Protein AF-A0A4U0W630-F1 (afdb_monomer_lite)

InterPro domains:
  IPR036514 SGNH hydrolase superfamily [G3DSA:3.40.50.1110] (3-94)

Secondary structure (DSSP, 8-state):
-EEE--STTT-SSHHHHH---TT-HHHHTSSSSSSSS--HHHHHHHHHT--EEE---TT-TTTTTSS----TTSSPPP--SSSPPPP---PPP-STT-HHHHHHHHHHHHHHHHHHHHHHHTT-S-EEEE----GGGSHHIIIII-TTSTTHHHHHHHHHHHHHHHHHHHHTSTTGGGEEEE-HHHHHHHHHHTTT-

pLDDT: mean 71.77, std 21.06, range [25.23, 96.69]

Foldseek 3Di:
DAEEEEAQQQDQAAALVVAPQPCRCCNVLVRNGPHVYHHPVVVVCVVVVHDYDYPYHHCPDPCVQQPPPCPSVNADFDDPPPDDTDDHHDRDQHADPPVSLVVCLVCVLVVLLVVQVVVVVVVDQADEDEADALCLPDPCNCPPRPVVSPRSVVSNVSSVVSRVSNVVSLCPDPVVVRYHYDHNRVVVVVCVVVVPD

Organism: NCBI:txid329884

Sequence (197 aa):
MGLTFDDELSDSGNGSYAHGINGDPANIYGFGTWTDGPVAVSYLAEHLGVPLTDYAFGACCGGGSFGATINNTYNAAAQDDGQPAPSSSAPTPVWEGEPKNALFARNIPDRIRYNAEHLIELEAPYVFVANIYSKHKTPVMTTFLCPDGSCVDTWGGIIQSTNYAIKAALKSLRYASKLIYYDVFGFMVGVMEKKNS

Structure (mmCIF, N/CA/C/O backbone):
data_AF-A0A4U0W630-F1
#
_entry.id   AF-A0A4U0W630-F1
#
loop_
_atom_site.group_PDB
_atom_site.id
_atom_site.type_symbol
_atom_site.label_atom_id
_atom_site.label_alt_id
_atom_site.label_comp_id
_atom_site.label_asym_id
_atom_site.label_entity_id
_atom_site.label_seq_id
_atom_site.pdbx_PDB_ins_code
_atom_site.Cartn_x
_atom_site.Cartn_y
_atom_site.Cartn_z
_atom_site.occupancy
_atom_site.B_iso_or_equiv
_atom_site.auth_seq_id
_atom_site.auth_comp_id
_atom_site.auth_asym_id
_atom_site.auth_atom_id
_atom_site.pdbx_PDB_model_num
ATOM 1 N N . MET A 1 1 ? -10.739 -9.475 15.116 1.00 77.19 1 MET A N 1
ATOM 2 C CA . MET A 1 1 ? -10.947 -9.794 13.689 1.00 77.19 1 MET A CA 1
ATOM 3 C C . MET A 1 1 ? -10.271 -8.704 12.884 1.00 77.19 1 MET A C 1
ATOM 5 O O . MET A 1 1 ? -10.508 -7.542 13.189 1.00 77.19 1 MET A O 1
ATOM 9 N N . GLY A 1 2 ? -9.386 -9.072 11.962 1.00 75.31 2 GLY A N 1
ATOM 10 C CA . GLY A 1 2 ? -8.755 -8.154 11.016 1.00 75.31 2 GLY A CA 1
ATOM 11 C C . GLY A 1 2 ? -9.526 -8.134 9.700 1.00 75.31 2 GLY A C 1
ATOM 12 O O . GLY A 1 2 ? -10.003 -9.180 9.263 1.00 75.31 2 GLY A O 1
ATOM 13 N N . LEU A 1 3 ? -9.657 -6.950 9.102 1.00 76.31 3 LEU A N 1
ATOM 14 C CA . LEU A 1 3 ? -10.228 -6.752 7.771 1.00 76.31 3 LEU A CA 1
ATOM 15 C C . LEU A 1 3 ? -9.138 -6.189 6.860 1.00 76.31 3 LEU A C 1
ATOM 17 O O . LEU A 1 3 ? -8.386 -5.311 7.295 1.00 76.31 3 LEU A O 1
ATOM 21 N N . THR A 1 4 ? -9.073 -6.648 5.615 1.00 77.44 4 THR A N 1
ATOM 22 C CA . THR A 1 4 ? -8.080 -6.166 4.644 1.00 77.44 4 THR A CA 1
ATOM 23 C C . THR A 1 4 ? -8.744 -5.716 3.360 1.00 77.44 4 THR A C 1
ATOM 25 O O . THR A 1 4 ? -9.663 -6.367 2.884 1.00 77.44 4 THR A O 1
ATOM 28 N N . PHE A 1 5 ? -8.288 -4.585 2.825 1.00 77.62 5 PHE A N 1
ATOM 29 C CA . PHE A 1 5 ? -8.775 -3.978 1.590 1.00 77.62 5 PHE A CA 1
ATOM 30 C C . PHE A 1 5 ? -7.555 -3.521 0.806 1.00 77.62 5 PHE A C 1
ATOM 32 O O . PHE A 1 5 ? -6.803 -2.688 1.312 1.00 77.62 5 PHE A O 1
ATOM 39 N N . ASP A 1 6 ? -7.339 -4.078 -0.380 1.00 70.50 6 ASP A N 1
ATOM 40 C CA . ASP A 1 6 ? -6.152 -3.776 -1.175 1.00 70.50 6 ASP A CA 1
ATOM 41 C C . ASP A 1 6 ? -6.232 -4.352 -2.600 1.00 70.50 6 ASP A C 1
ATOM 43 O O . ASP A 1 6 ? -7.286 -4.819 -3.046 1.00 70.50 6 ASP A O 1
ATOM 47 N N . ASP A 1 7 ? -5.096 -4.311 -3.289 1.00 69.69 7 ASP A N 1
ATOM 48 C CA . ASP A 1 7 ? -4.817 -4.957 -4.564 1.00 69.69 7 ASP A CA 1
ATOM 49 C C . ASP A 1 7 ? -4.210 -6.377 -4.423 1.00 69.69 7 ASP A C 1
ATOM 51 O O . ASP A 1 7 ? -4.389 -7.069 -3.416 1.00 69.69 7 ASP A O 1
ATOM 55 N N . GLU A 1 8 ? -3.507 -6.836 -5.463 1.00 70.62 8 GLU A N 1
ATOM 56 C CA . GLU A 1 8 ? -2.866 -8.152 -5.540 1.00 70.62 8 GLU A CA 1
ATOM 57 C C . GLU A 1 8 ? -1.849 -8.459 -4.428 1.00 70.62 8 GLU A C 1
ATOM 59 O O . GLU A 1 8 ? -1.564 -9.633 -4.187 1.00 70.62 8 GLU A O 1
ATOM 64 N N . LEU A 1 9 ? -1.294 -7.452 -3.743 1.00 79.69 9 LEU A N 1
ATOM 65 C CA . LEU A 1 9 ? -0.282 -7.669 -2.701 1.00 79.69 9 LEU A CA 1
ATOM 66 C C . LEU A 1 9 ? -0.851 -8.179 -1.376 1.00 79.69 9 LEU A C 1
ATOM 68 O O . LEU A 1 9 ? -0.103 -8.740 -0.567 1.00 79.69 9 LEU A O 1
ATOM 72 N N . SER A 1 10 ? -2.152 -7.996 -1.161 1.00 79.19 10 SER A N 1
ATOM 73 C CA . SER A 1 10 ? -2.850 -8.498 0.024 1.00 79.19 10 SER A CA 1
ATOM 74 C C . SER A 1 10 ? -3.940 -9.520 -0.309 1.00 79.19 10 SER A C 1
ATOM 76 O O . SER A 1 10 ? -4.499 -10.098 0.616 1.00 79.19 10 SER A O 1
ATOM 78 N N . ASP A 1 11 ? -4.214 -9.760 -1.596 1.00 71.38 11 ASP A N 1
ATOM 79 C CA . ASP A 1 11 ? -5.212 -10.719 -2.079 1.00 71.38 11 ASP A CA 1
ATOM 80 C C . ASP A 1 11 ? -4.824 -12.171 -1.745 1.00 71.38 11 ASP A C 1
ATOM 82 O O . ASP A 1 11 ? -3.858 -12.726 -2.277 1.00 71.38 11 ASP A O 1
ATOM 86 N N . SER A 1 12 ? -5.617 -12.787 -0.868 1.00 76.38 12 SER A N 1
ATOM 87 C CA . SER A 1 12 ? -5.499 -14.175 -0.412 1.00 76.38 12 SER A CA 1
ATOM 88 C C . SER A 1 12 ? -6.436 -15.158 -1.128 1.00 76.38 12 SER A C 1
ATOM 90 O O . SER A 1 12 ? -6.577 -16.305 -0.694 1.00 76.38 12 SER A O 1
ATOM 92 N N . GLY A 1 13 ? -7.089 -14.733 -2.215 1.00 71.81 13 GLY A N 1
ATOM 93 C CA . GLY A 1 13 ? -7.963 -15.605 -3.000 1.00 71.81 13 GLY A CA 1
ATOM 94 C C . GLY A 1 13 ? -9.043 -14.897 -3.818 1.00 71.81 13 GLY A C 1
ATOM 95 O O . GLY A 1 13 ? -9.557 -15.454 -4.783 1.00 71.81 13 GLY A O 1
ATOM 96 N N . ASN A 1 14 ? -9.444 -13.686 -3.451 1.00 70.38 14 ASN A N 1
ATOM 97 C CA . ASN A 1 14 ? -10.626 -13.058 -4.032 1.00 70.38 14 ASN A CA 1
ATOM 98 C C . ASN A 1 14 ? -10.453 -12.736 -5.520 1.00 70.38 14 ASN A C 1
ATOM 100 O O . ASN A 1 14 ? -11.324 -13.073 -6.320 1.00 70.38 14 ASN A O 1
ATOM 104 N N . GLY A 1 15 ? -9.351 -12.085 -5.901 1.00 62.25 15 GLY A N 1
ATOM 105 C CA . GLY A 1 15 ? -9.079 -11.733 -7.297 1.00 62.25 15 GLY A CA 1
ATOM 106 C C . GLY A 1 15 ? -8.450 -12.888 -8.070 1.00 62.25 15 GLY A C 1
ATOM 107 O O . GLY A 1 15 ? -8.810 -13.135 -9.220 1.00 62.25 15 GLY A O 1
ATOM 108 N N . SER A 1 16 ? -7.561 -13.646 -7.431 1.00 62.75 16 SER A N 1
ATOM 109 C CA . SER A 1 16 ? -6.912 -14.820 -8.029 1.00 62.75 16 SER A CA 1
ATOM 110 C C . SER A 1 16 ? -7.909 -15.918 -8.433 1.00 62.75 16 SER A C 1
ATOM 112 O O . SER A 1 16 ? -7.800 -16.422 -9.546 1.00 62.75 16 SER A O 1
ATOM 114 N N . TYR A 1 17 ? -8.922 -16.241 -7.612 1.00 60.09 17 TYR A N 1
ATOM 115 C CA . TYR A 1 17 ? -9.947 -17.242 -7.963 1.00 60.09 17 TYR A CA 1
ATOM 116 C C . TYR A 1 17 ? -11.046 -16.701 -8.890 1.00 60.09 17 TYR A C 1
ATOM 118 O O . TYR A 1 17 ? -11.668 -17.472 -9.623 1.00 60.09 17 TYR A O 1
ATOM 126 N N . ALA A 1 18 ? -11.314 -15.391 -8.875 1.00 61.41 18 ALA A N 1
ATOM 127 C CA . ALA A 1 18 ? -12.324 -14.780 -9.744 1.00 61.41 18 ALA A CA 1
ATOM 128 C C . ALA A 1 18 ? -11.880 -14.698 -11.214 1.00 61.41 18 ALA A C 1
ATOM 130 O O . ALA A 1 18 ? -12.712 -14.553 -12.116 1.00 61.41 18 ALA A O 1
ATOM 131 N N . HIS A 1 19 ? -10.577 -14.793 -11.474 1.00 54.75 19 HIS A N 1
ATOM 132 C CA . HIS A 1 19 ? -10.016 -14.692 -12.808 1.00 54.75 19 HIS A CA 1
ATOM 133 C C . HIS A 1 19 ? -9.467 -16.050 -13.252 1.00 54.75 19 HIS A C 1
ATOM 135 O O . HIS A 1 19 ? -8.430 -16.502 -12.783 1.00 54.75 19 HIS A O 1
ATOM 141 N N . GLY A 1 20 ? -10.142 -16.689 -14.216 1.00 48.50 20 GLY A N 1
ATOM 142 C CA . GLY A 1 20 ? -9.648 -17.873 -14.933 1.00 48.50 20 GLY A CA 1
ATOM 143 C C . GLY A 1 20 ? -8.479 -17.529 -15.859 1.00 48.50 20 GLY A C 1
ATOM 144 O O . GLY A 1 20 ? -8.572 -17.696 -17.074 1.00 48.50 20 GLY A O 1
ATOM 145 N N . ILE A 1 21 ? -7.413 -16.962 -15.293 1.00 49.38 21 ILE A N 1
ATOM 146 C CA . ILE A 1 21 ? -6.204 -16.554 -16.002 1.00 49.38 21 ILE A CA 1
ATOM 147 C C . ILE A 1 21 ? -5.614 -17.819 -16.642 1.00 49.38 21 ILE A C 1
ATOM 149 O O . ILE A 1 21 ? -5.578 -18.886 -16.028 1.00 49.38 21 ILE A O 1
ATOM 153 N N . ASN A 1 22 ? -5.169 -17.743 -17.899 1.00 38.66 22 ASN A N 1
ATOM 154 C CA . ASN A 1 22 ? -4.364 -18.819 -18.479 1.00 38.66 22 ASN A CA 1
ATOM 155 C C . ASN A 1 22 ? -3.056 -18.886 -17.684 1.00 38.66 22 ASN A C 1
ATOM 157 O O . ASN A 1 22 ? -2.206 -18.010 -17.825 1.00 38.66 22 ASN A O 1
ATOM 161 N N . GLY A 1 23 ? -2.935 -19.893 -16.819 1.00 48.84 23 GLY A N 1
ATOM 162 C CA . GLY A 1 23 ? -1.956 -19.872 -15.736 1.00 48.84 23 GLY A CA 1
ATOM 163 C C . GLY A 1 23 ? -2.463 -19.135 -14.490 1.00 48.84 23 GLY A C 1
ATOM 164 O O . GLY A 1 23 ? -1.750 -18.318 -13.929 1.00 48.84 23 GLY A O 1
ATOM 165 N N . ASP A 1 24 ? -3.708 -19.389 -14.086 1.00 52.22 24 ASP A N 1
ATOM 166 C CA . ASP A 1 24 ? -4.292 -19.075 -12.774 1.00 52.22 24 ASP A CA 1
ATOM 167 C C . ASP A 1 24 ? -3.201 -19.029 -11.684 1.00 52.22 24 ASP A C 1
ATOM 169 O O . ASP A 1 24 ? -2.424 -19.982 -11.597 1.00 52.22 24 ASP A O 1
ATOM 173 N N . PRO A 1 25 ? -3.084 -17.961 -10.875 1.00 53.78 25 PRO A N 1
ATOM 174 C CA . PRO A 1 25 ? -2.118 -17.899 -9.783 1.00 53.78 25 PRO A CA 1
ATOM 175 C C . PRO A 1 25 ? -2.195 -19.123 -8.855 1.00 53.78 25 PRO A C 1
ATOM 177 O O . PRO A 1 25 ? -1.165 -19.594 -8.380 1.00 53.78 25 PRO A O 1
ATOM 180 N N . ALA A 1 26 ? -3.375 -19.724 -8.667 1.00 53.88 26 ALA A N 1
ATOM 181 C CA . ALA A 1 26 ? -3.517 -21.003 -7.975 1.00 53.88 26 ALA A CA 1
ATOM 182 C C . ALA A 1 26 ? -2.807 -22.163 -8.698 1.00 53.88 26 ALA A C 1
ATOM 184 O O . ALA A 1 26 ? -2.277 -23.052 -8.043 1.00 53.88 26 ALA A O 1
ATOM 185 N N . ASN A 1 27 ? -2.726 -22.138 -10.027 1.00 58.78 27 ASN A N 1
ATOM 186 C CA . ASN A 1 27 ? -2.030 -23.131 -10.849 1.00 58.78 27 ASN A CA 1
ATOM 187 C C . ASN A 1 27 ? -0.544 -22.802 -11.102 1.00 58.78 27 ASN A C 1
ATOM 189 O O . ASN A 1 27 ? 0.248 -23.726 -11.274 1.00 58.78 27 ASN A O 1
ATOM 193 N N . ILE A 1 28 ? -0.146 -21.523 -11.136 1.00 64.00 28 ILE A N 1
ATOM 194 C CA . ILE A 1 28 ? 1.262 -21.106 -11.294 1.00 64.00 28 ILE A CA 1
ATOM 195 C C . ILE A 1 28 ? 1.999 -21.144 -9.956 1.00 64.00 28 ILE A C 1
ATOM 197 O O . ILE A 1 28 ? 3.113 -21.660 -9.887 1.00 64.00 28 ILE A O 1
ATOM 201 N N . TYR A 1 29 ? 1.395 -20.590 -8.907 1.00 62.84 29 TYR A N 1
ATOM 202 C CA . TYR A 1 29 ? 2.016 -20.453 -7.594 1.00 62.84 29 TYR A CA 1
ATOM 203 C C . TYR A 1 29 ? 1.544 -21.505 -6.589 1.00 62.84 29 TYR A C 1
ATOM 205 O O . TYR A 1 29 ? 2.241 -21.746 -5.612 1.00 62.84 29 TYR A O 1
ATOM 213 N N . GLY A 1 30 ? 0.399 -22.160 -6.813 1.00 61.31 30 GLY A N 1
ATOM 214 C CA . GLY A 1 30 ? -0.079 -23.258 -5.960 1.00 61.31 30 GLY A CA 1
ATOM 215 C C . GLY A 1 30 ? -0.886 -22.835 -4.727 1.00 61.31 30 GLY A C 1
ATOM 216 O O . GLY A 1 30 ? -1.393 -23.706 -4.025 1.00 61.31 30 GLY A O 1
ATOM 217 N N . PHE A 1 31 ? -1.009 -21.530 -4.450 1.00 65.62 31 PHE A N 1
ATOM 218 C CA . PHE A 1 31 ? -1.542 -21.011 -3.176 1.00 65.62 31 PHE A CA 1
ATOM 219 C C . PHE A 1 31 ? -2.797 -20.135 -3.300 1.00 65.62 31 PHE A C 1
ATOM 221 O O . PHE A 1 31 ? -3.330 -19.691 -2.286 1.00 65.62 31 PHE A O 1
ATOM 228 N N . GLY A 1 32 ? -3.301 -19.902 -4.518 1.00 70.75 32 GLY A N 1
ATOM 229 C CA . GLY A 1 32 ? -4.442 -19.002 -4.732 1.00 70.75 32 GLY A CA 1
ATOM 230 C C . GLY A 1 32 ? -4.101 -17.541 -4.434 1.00 70.75 32 GLY A C 1
ATOM 231 O O . GLY A 1 32 ? -4.969 -16.751 -4.093 1.00 70.75 32 GLY A O 1
ATOM 232 N N . THR A 1 33 ? -2.830 -17.183 -4.563 1.00 75.25 33 THR A N 1
ATOM 233 C CA . THR A 1 33 ? -2.250 -15.868 -4.279 1.00 75.25 33 THR A CA 1
ATOM 234 C C . THR A 1 33 ? -1.358 -15.452 -5.442 1.00 75.25 33 THR A C 1
ATOM 236 O O . THR A 1 33 ? -0.900 -16.292 -6.216 1.00 75.25 33 THR A O 1
ATOM 239 N N . T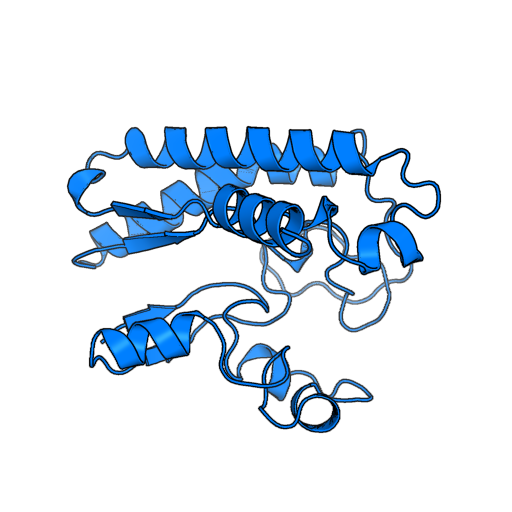RP A 1 34 ? -1.030 -14.164 -5.540 1.00 76.38 34 TRP A N 1
ATOM 240 C CA . TRP A 1 34 ? -0.093 -13.630 -6.544 1.00 76.38 34 TRP A CA 1
ATOM 241 C C . TRP A 1 34 ? 1.389 -13.832 -6.169 1.00 76.38 34 TRP A C 1
ATOM 243 O O . TRP A 1 34 ? 2.274 -13.116 -6.632 1.00 76.38 34 TRP A O 1
ATOM 253 N N . THR A 1 35 ? 1.655 -14.808 -5.303 1.00 77.44 35 THR A N 1
ATOM 254 C CA . THR A 1 35 ? 2.975 -15.210 -4.805 1.00 77.44 35 THR A CA 1
ATOM 255 C C . THR A 1 35 ? 2.956 -16.704 -4.481 1.00 77.44 35 THR A C 1
ATOM 257 O O . THR A 1 35 ? 1.886 -17.294 -4.353 1.00 77.44 35 THR A O 1
ATOM 260 N N . ASP A 1 36 ? 4.128 -17.310 -4.305 1.00 80.25 36 ASP A N 1
ATOM 261 C CA . ASP A 1 36 ? 4.374 -18.730 -3.997 1.00 80.25 36 ASP A CA 1
ATOM 262 C C . ASP A 1 36 ? 4.045 -19.168 -2.552 1.00 80.25 36 ASP A C 1
ATOM 264 O O . ASP A 1 36 ? 4.553 -20.182 -2.072 1.00 80.25 36 ASP A O 1
ATOM 268 N N . GLY A 1 37 ? 3.190 -18.424 -1.850 1.00 84.38 37 GLY A N 1
ATOM 269 C CA . GLY A 1 37 ? 2.830 -18.679 -0.457 1.00 84.38 37 GLY A CA 1
ATOM 270 C C . GLY A 1 37 ? 1.817 -17.669 0.098 1.00 84.38 37 GLY A C 1
ATOM 271 O O . GLY A 1 37 ? 1.213 -16.916 -0.665 1.00 84.38 37 GLY A O 1
ATOM 272 N N . PRO A 1 38 ? 1.620 -17.626 1.429 1.00 87.31 38 PRO A N 1
ATOM 273 C CA . PRO A 1 38 ? 0.760 -16.634 2.071 1.00 87.31 38 PRO A CA 1
ATOM 274 C C . PRO A 1 38 ? 1.225 -15.191 1.822 1.00 87.31 38 PRO A C 1
ATOM 276 O O . PRO A 1 38 ? 2.421 -14.906 1.746 1.00 87.31 38 PRO A O 1
ATOM 279 N N . VAL A 1 39 ? 0.274 -14.260 1.766 1.00 87.81 39 VAL A N 1
ATOM 280 C CA . VAL A 1 39 ? 0.542 -12.818 1.648 1.00 87.81 39 VAL A CA 1
ATOM 281 C C . VAL A 1 39 ? 0.895 -12.194 3.005 1.00 87.81 39 VAL A C 1
ATOM 283 O O . VAL A 1 39 ? 0.599 -12.745 4.068 1.00 87.81 39 VAL A O 1
ATOM 286 N N . ALA A 1 40 ? 1.519 -11.010 2.994 1.00 90.12 40 ALA A N 1
ATOM 287 C CA . ALA A 1 40 ? 2.033 -10.354 4.204 1.00 90.12 40 ALA A CA 1
ATOM 288 C C . ALA A 1 40 ? 0.966 -10.167 5.300 1.00 90.12 40 ALA A C 1
ATOM 290 O O . ALA A 1 40 ? 1.252 -10.327 6.490 1.00 90.12 40 ALA A O 1
ATOM 291 N N . VAL A 1 41 ? -0.276 -9.868 4.909 1.00 87.94 41 VAL A N 1
ATOM 292 C CA . VAL A 1 41 ? -1.376 -9.668 5.858 1.00 87.94 41 VAL A CA 1
ATOM 293 C C . VAL A 1 41 ? -1.810 -10.960 6.558 1.00 87.94 41 VAL A C 1
ATOM 295 O O . VAL A 1 41 ? -2.241 -10.911 7.711 1.00 87.94 41 VAL A O 1
ATOM 298 N N . SER A 1 42 ? -1.620 -12.121 5.923 1.00 89.81 42 SER A N 1
ATOM 299 C CA . SER A 1 42 ? -1.871 -13.425 6.540 1.00 89.81 42 SER A CA 1
ATOM 300 C C . SER A 1 42 ? -0.906 -13.668 7.700 1.00 89.81 42 SER A C 1
ATOM 302 O O . SER A 1 42 ? -1.344 -14.017 8.795 1.00 89.81 42 SER A O 1
ATOM 304 N N . TYR A 1 43 ? 0.387 -13.382 7.504 1.00 92.88 43 TYR A N 1
ATOM 305 C CA . TYR A 1 43 ? 1.389 -13.470 8.571 1.00 92.88 43 TYR A CA 1
ATOM 306 C C . TYR A 1 43 ? 1.122 -12.479 9.706 1.00 92.88 43 TYR A C 1
ATOM 308 O O . TYR A 1 43 ? 1.298 -12.815 10.876 1.00 92.88 43 TYR A O 1
ATOM 316 N N . LEU A 1 44 ? 0.672 -11.261 9.385 1.00 91.81 44 LEU A N 1
ATOM 317 C CA . LEU A 1 44 ? 0.305 -10.278 10.405 1.00 91.81 44 LEU A CA 1
ATOM 318 C C . LEU A 1 44 ? -0.882 -10.765 11.250 1.00 91.81 44 LEU A C 1
ATOM 320 O O . LEU A 1 44 ? -0.839 -10.664 12.475 1.00 91.81 44 LEU A O 1
ATOM 324 N N . ALA A 1 45 ? -1.926 -11.303 10.616 1.00 92.31 45 ALA A N 1
ATOM 325 C CA . ALA A 1 45 ? -3.094 -11.830 11.316 1.00 92.31 45 ALA A CA 1
ATOM 326 C C . ALA A 1 45 ? -2.736 -13.025 12.215 1.00 92.31 45 ALA A C 1
ATOM 328 O O . ALA A 1 45 ? -3.158 -13.062 13.373 1.00 92.31 45 ALA A O 1
ATOM 329 N N . GLU A 1 46 ? -1.904 -13.945 11.715 1.00 94.44 46 GLU A N 1
ATOM 330 C CA . GLU A 1 46 ? -1.361 -15.066 12.489 1.00 94.44 46 GLU A CA 1
ATOM 331 C C . GLU A 1 46 ? -0.564 -14.569 13.701 1.00 94.44 46 GLU A C 1
ATOM 333 O O . GLU A 1 46 ? -0.831 -14.985 14.828 1.00 94.44 46 GLU A O 1
ATOM 338 N N . HIS A 1 47 ? 0.359 -13.624 13.496 1.00 94.44 47 HIS A N 1
ATOM 339 C CA . HIS A 1 47 ? 1.194 -13.075 14.564 1.00 94.44 47 HIS A CA 1
ATOM 340 C C . HIS A 1 47 ? 0.377 -12.374 15.657 1.00 94.44 47 HIS A C 1
ATOM 342 O O . HIS A 1 47 ? 0.703 -12.461 16.840 1.00 94.44 47 HIS A O 1
ATOM 348 N N . LEU A 1 48 ? -0.702 -11.689 15.270 1.00 92.44 48 LEU A N 1
ATOM 349 C CA . LEU A 1 48 ? -1.623 -11.035 16.199 1.00 92.44 48 LEU A CA 1
ATOM 350 C C . LEU A 1 48 ? -2.637 -12.004 16.829 1.00 92.44 48 LEU A C 1
ATOM 352 O O . LEU A 1 48 ? -3.378 -11.600 17.726 1.00 92.44 48 LEU A O 1
ATOM 356 N N . GLY A 1 49 ? -2.701 -13.258 16.370 1.00 95.12 49 GLY A N 1
ATOM 357 C CA . GLY A 1 49 ? -3.666 -14.249 16.841 1.00 95.12 49 GLY A CA 1
ATOM 358 C C . GLY A 1 49 ? -5.118 -13.870 16.539 1.00 95.12 49 GLY A C 1
ATOM 359 O O . GLY A 1 49 ? -6.008 -14.158 17.341 1.00 95.12 49 GLY A O 1
ATOM 360 N N . VAL A 1 50 ? -5.376 -13.191 15.414 1.00 91.31 50 VAL A N 1
ATOM 361 C CA . VAL A 1 50 ? -6.723 -12.742 15.022 1.00 91.31 50 VAL A CA 1
ATOM 362 C C . VAL A 1 50 ? -7.188 -13.421 13.734 1.00 91.31 50 VAL A C 1
ATOM 364 O O . VAL A 1 50 ? -6.386 -13.628 12.828 1.00 91.31 50 VAL A O 1
ATOM 367 N N . PRO A 1 51 ? -8.493 -13.723 13.591 1.00 92.38 51 PRO A N 1
ATOM 368 C CA . PRO A 1 51 ? -9.024 -14.169 12.310 1.00 92.38 51 PRO A CA 1
ATOM 369 C C . PRO A 1 51 ? -8.940 -13.033 11.288 1.00 92.38 51 PRO A C 1
ATOM 371 O O . PRO A 1 51 ? -9.174 -11.869 11.639 1.00 92.38 51 PRO A O 1
ATOM 374 N N . LEU A 1 52 ? -8.650 -13.395 10.040 1.00 86.88 52 LEU A N 1
ATOM 375 C CA . LEU A 1 52 ? -8.577 -12.494 8.896 1.00 86.88 52 LEU A CA 1
ATOM 376 C C . LEU A 1 52 ? -9.821 -12.657 8.019 1.00 86.88 52 LEU A C 1
ATOM 378 O O . LEU A 1 52 ? -10.197 -13.773 7.667 1.00 86.88 52 LEU A O 1
ATOM 382 N N . THR A 1 53 ? -10.452 -11.544 7.662 1.00 85.94 53 THR A N 1
ATOM 383 C CA . THR A 1 53 ? -11.413 -11.472 6.560 1.00 85.94 53 THR A CA 1
ATOM 384 C C . THR A 1 53 ? -10.820 -10.578 5.488 1.00 85.94 53 THR A C 1
ATOM 386 O O . THR A 1 53 ? -10.596 -9.389 5.716 1.00 85.94 53 THR A O 1
ATOM 389 N N . ASP A 1 54 ? -10.540 -11.168 4.337 1.00 80.12 54 ASP A N 1
ATOM 390 C CA . ASP A 1 54 ? -9.874 -10.486 3.244 1.00 80.12 54 ASP A CA 1
ATOM 391 C C . ASP A 1 54 ? -10.891 -10.003 2.203 1.00 80.12 54 ASP A C 1
ATOM 393 O O . ASP A 1 54 ? -11.682 -10.793 1.692 1.00 80.12 54 ASP A O 1
ATOM 397 N N . TYR A 1 55 ? -10.865 -8.705 1.906 1.00 79.81 55 TYR A N 1
ATOM 398 C CA . TYR A 1 55 ? -11.604 -8.050 0.825 1.00 79.81 55 TYR A CA 1
ATOM 399 C C . TYR A 1 55 ? -10.658 -7.434 -0.220 1.00 79.81 55 TYR A C 1
ATOM 401 O O . TYR A 1 55 ? -11.123 -6.718 -1.109 1.00 79.81 55 TYR A O 1
ATOM 409 N N . ALA A 1 56 ? -9.343 -7.662 -0.116 1.00 75.69 56 ALA A N 1
ATOM 410 C CA . ALA A 1 56 ? -8.406 -7.304 -1.169 1.00 75.69 56 ALA A CA 1
ATOM 411 C C . ALA A 1 56 ? -8.725 -8.097 -2.432 1.00 75.69 56 ALA A C 1
ATOM 413 O O . ALA A 1 56 ? -9.198 -9.229 -2.358 1.00 75.69 56 ALA A O 1
ATOM 414 N N . PHE A 1 57 ? -8.515 -7.483 -3.590 1.00 70.75 57 PHE A N 1
ATOM 415 C CA . PHE A 1 57 ? -8.857 -8.077 -4.874 1.00 70.75 57 PHE A CA 1
ATOM 416 C C . PHE A 1 57 ? -7.754 -7.737 -5.875 1.00 70.75 57 PHE A C 1
ATOM 418 O O . PHE A 1 57 ? -7.466 -6.565 -6.110 1.00 70.75 57 PHE A O 1
ATOM 425 N N . GLY A 1 58 ? -7.113 -8.747 -6.465 1.00 65.38 58 GLY A N 1
ATOM 426 C CA . GLY A 1 58 ? -6.053 -8.544 -7.451 1.00 65.38 58 GLY A CA 1
ATOM 427 C C . GLY A 1 58 ? -6.475 -7.603 -8.580 1.00 65.38 58 GLY A C 1
ATOM 428 O O . GLY A 1 58 ? -7.569 -7.735 -9.124 1.00 65.38 58 GLY A O 1
ATOM 429 N N . ALA A 1 59 ? -5.615 -6.639 -8.924 1.00 60.28 59 ALA A N 1
ATOM 430 C CA . ALA A 1 59 ? -5.908 -5.563 -9.875 1.00 60.28 59 ALA A CA 1
ATOM 431 C C . ALA A 1 59 ? -7.023 -4.572 -9.458 1.00 60.28 59 ALA A C 1
ATOM 433 O O . ALA A 1 59 ? -7.465 -3.768 -10.285 1.00 60.28 59 ALA A O 1
ATOM 434 N N . CYS A 1 60 ? -7.453 -4.565 -8.189 1.00 54.69 60 CYS A N 1
ATOM 435 C CA . CYS A 1 60 ? -8.371 -3.555 -7.652 1.00 54.69 60 CYS A CA 1
ATOM 436 C C . CYS A 1 60 ? -7.805 -2.129 -7.790 1.00 54.69 60 CYS A C 1
ATOM 438 O O . CYS A 1 60 ? -6.593 -1.910 -7.891 1.00 54.69 60 CYS A O 1
ATOM 440 N N . CYS A 1 61 ? -8.717 -1.151 -7.839 1.00 52.38 61 CYS A N 1
ATOM 441 C CA . CYS A 1 61 ? -8.500 0.257 -8.171 1.00 52.38 61 CYS A CA 1
ATOM 442 C C . CYS A 1 61 ? -7.402 0.914 -7.306 1.00 52.38 61 CYS A C 1
ATOM 444 O O . CYS A 1 61 ? -7.678 1.514 -6.267 1.00 52.38 61 CYS A O 1
ATOM 446 N N . GLY A 1 62 ? -6.158 0.829 -7.774 1.00 42.78 62 GLY A N 1
ATOM 447 C CA . GLY A 1 62 ? -4.945 1.279 -7.089 1.00 42.78 62 GLY A CA 1
ATOM 448 C C . GLY A 1 62 ? -3.717 0.621 -7.711 1.00 42.78 62 GLY A C 1
ATOM 449 O O . GLY A 1 62 ? -2.893 1.311 -8.311 1.00 42.78 62 GLY A O 1
ATOM 450 N N . GLY A 1 63 ? -3.686 -0.715 -7.699 1.00 38.75 63 GLY A N 1
ATOM 451 C CA . GLY A 1 63 ? -2.721 -1.520 -8.451 1.00 38.75 63 GLY A CA 1
ATOM 452 C C . GLY A 1 63 ? -2.940 -1.381 -9.959 1.00 38.75 63 GLY A C 1
ATOM 453 O O . GLY A 1 63 ? -1.983 -1.135 -10.695 1.00 38.75 63 GLY A O 1
ATOM 454 N N . GLY A 1 64 ? -4.210 -1.433 -10.402 1.00 43.09 64 GLY A N 1
ATOM 455 C CA . GLY A 1 64 ? -4.703 -1.245 -11.786 1.00 43.09 64 GLY A CA 1
ATOM 456 C C . GLY A 1 64 ? -4.227 0.028 -12.504 1.00 43.09 64 GLY A C 1
ATOM 457 O O . GLY A 1 64 ? -4.009 0.053 -13.716 1.00 43.09 64 GLY A O 1
ATOM 458 N N . SER A 1 65 ? -4.079 1.106 -11.731 1.00 41.59 65 SER A N 1
ATOM 459 C CA . SER A 1 65 ? -3.935 2.479 -12.234 1.00 41.59 65 SER A CA 1
ATOM 460 C C . SER A 1 65 ? -2.499 3.006 -12.174 1.00 41.59 65 SER A C 1
ATOM 462 O O . SER A 1 65 ? -2.230 4.090 -12.687 1.00 41.59 65 SER A O 1
ATOM 464 N N . PHE A 1 66 ? -1.576 2.248 -11.570 1.00 35.53 66 PHE A N 1
ATOM 465 C CA . PHE A 1 66 ? -0.141 2.520 -11.577 1.00 35.53 66 PHE A CA 1
ATOM 466 C C . PHE A 1 66 ? 0.565 1.412 -12.364 1.00 35.53 66 PHE A C 1
ATOM 468 O O . PHE A 1 66 ? 0.477 0.231 -12.020 1.00 35.53 66 PHE A O 1
ATOM 475 N N . GLY A 1 67 ? 1.267 1.802 -13.429 1.00 35.69 67 GLY A N 1
ATOM 476 C CA . GLY A 1 67 ? 1.871 0.912 -14.420 1.00 35.69 67 GLY A CA 1
ATOM 477 C C . GLY A 1 67 ? 2.444 -0.411 -13.897 1.00 35.69 67 GLY A C 1
ATOM 478 O O . GLY A 1 67 ? 3.103 -0.466 -12.858 1.00 35.69 67 GLY A O 1
ATOM 479 N N . ALA A 1 68 ? 2.155 -1.466 -14.669 1.00 30.03 68 ALA A N 1
ATOM 480 C CA . ALA A 1 68 ? 2.323 -2.900 -14.403 1.00 30.03 68 ALA A CA 1
ATOM 481 C C . ALA A 1 68 ? 1.536 -3.441 -13.207 1.00 30.03 68 ALA A C 1
ATOM 483 O O . ALA A 1 68 ? 2.060 -4.185 -12.389 1.00 30.03 68 ALA A O 1
ATOM 484 N N . THR A 1 69 ? 0.255 -3.127 -13.084 1.00 32.19 69 THR A N 1
ATOM 485 C CA . THR A 1 69 ? -0.649 -4.282 -13.080 1.00 32.19 69 THR A CA 1
ATOM 486 C C . THR A 1 69 ? -0.836 -4.650 -14.534 1.00 32.19 69 THR A C 1
ATOM 488 O O . THR A 1 69 ? -1.151 -3.819 -15.389 1.00 32.19 69 THR A O 1
ATOM 491 N N . ILE A 1 70 ? -0.516 -5.892 -14.854 1.00 31.92 70 ILE A N 1
ATOM 492 C CA . ILE A 1 70 ? -0.943 -6.465 -16.116 1.00 31.92 70 ILE A CA 1
ATOM 493 C C . ILE A 1 70 ? -2.471 -6.403 -16.043 1.00 31.92 70 ILE A C 1
ATOM 495 O O . ILE A 1 70 ? -3.063 -7.044 -15.183 1.00 31.92 70 ILE A O 1
ATOM 499 N N . ASN A 1 71 ? -3.114 -5.576 -16.876 1.00 32.69 71 ASN A N 1
ATOM 500 C CA . ASN A 1 71 ? -4.550 -5.715 -17.104 1.00 32.69 71 ASN A CA 1
ATOM 501 C C . ASN A 1 71 ? -4.788 -7.202 -17.401 1.00 32.69 71 ASN A C 1
ATOM 503 O O . ASN A 1 71 ? -4.122 -7.735 -18.290 1.00 32.69 71 ASN A O 1
ATOM 507 N N . ASN A 1 72 ? -5.724 -7.849 -16.701 1.00 36.03 72 ASN A N 1
ATOM 508 C CA . ASN A 1 72 ? -6.053 -9.276 -16.833 1.00 36.03 72 ASN A CA 1
ATOM 509 C C . ASN A 1 72 ? -6.519 -9.701 -18.253 1.00 36.03 72 ASN A C 1
ATOM 511 O O . ASN A 1 72 ? -6.934 -10.837 -18.459 1.00 36.03 72 ASN A O 1
ATOM 515 N N . THR A 1 73 ? -6.422 -8.815 -19.255 1.00 31.73 73 THR A N 1
ATOM 516 C CA . THR A 1 73 ? -6.603 -9.085 -20.693 1.00 31.73 73 THR A CA 1
ATOM 517 C C . THR A 1 73 ? -5.476 -8.553 -21.608 1.00 31.73 73 THR A C 1
ATOM 519 O O . THR A 1 73 ? -5.651 -8.524 -22.824 1.00 31.73 73 THR A O 1
ATOM 522 N N . TYR A 1 74 ? -4.312 -8.150 -21.075 1.00 37.69 74 TYR A N 1
ATOM 523 C CA . TYR A 1 74 ? -3.149 -7.627 -21.832 1.00 37.69 74 TYR A CA 1
ATOM 524 C C . TYR A 1 74 ? -3.441 -6.415 -22.732 1.00 37.69 74 TYR A C 1
ATOM 526 O O . TYR A 1 74 ? -2.860 -6.266 -23.802 1.00 37.69 74 TYR A O 1
ATOM 534 N N . ASN A 1 75 ? -4.333 -5.527 -22.294 1.00 26.66 75 ASN A N 1
ATOM 535 C CA . ASN A 1 75 ? -4.914 -4.461 -23.106 1.00 26.66 75 ASN A CA 1
ATOM 536 C C . ASN A 1 75 ? -5.139 -3.169 -22.255 1.00 26.66 75 ASN A C 1
ATOM 538 O O . ASN A 1 75 ? -5.087 -3.238 -21.035 1.00 26.66 75 ASN A O 1
ATOM 542 N N . ALA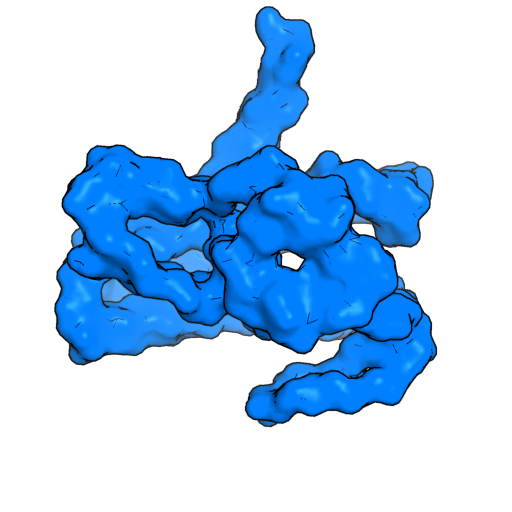 A 1 76 ? -5.276 -1.968 -22.832 1.00 30.89 76 ALA A N 1
ATOM 543 C CA . ALA A 1 76 ? -5.364 -0.677 -22.113 1.00 30.89 76 ALA A CA 1
ATOM 544 C C . ALA A 1 76 ? -6.592 -0.561 -21.190 1.00 30.89 76 ALA A C 1
ATOM 546 O O . ALA A 1 76 ? -7.706 -0.905 -21.579 1.00 30.89 76 ALA A O 1
ATOM 547 N N . ALA A 1 77 ? -6.425 0.024 -20.000 1.00 31.72 77 ALA A N 1
ATOM 548 C CA . ALA A 1 77 ? -7.553 0.417 -19.151 1.00 31.72 77 ALA A CA 1
ATOM 549 C C . ALA A 1 77 ? -8.123 1.792 -19.577 1.00 31.72 77 ALA A C 1
ATOM 551 O O . ALA A 1 77 ? -7.402 2.800 -19.647 1.00 31.72 77 ALA A O 1
ATOM 552 N N . ALA A 1 78 ? -9.428 1.838 -19.866 1.00 30.75 78 ALA A N 1
ATOM 553 C CA . ALA A 1 78 ? -10.201 3.078 -19.963 1.00 30.75 78 ALA A CA 1
ATOM 554 C C . ALA A 1 78 ? -10.593 3.586 -18.558 1.00 30.75 78 ALA A C 1
ATOM 556 O O . ALA A 1 78 ? -10.504 2.843 -17.587 1.00 30.75 78 ALA A O 1
ATOM 557 N N . GLN A 1 79 ? -10.941 4.875 -18.471 1.00 36.34 79 GLN A N 1
ATOM 558 C CA . GLN A 1 79 ? -11.136 5.661 -17.242 1.00 36.34 79 GLN A CA 1
ATOM 559 C C . GLN A 1 79 ? -11.966 4.965 -16.147 1.00 36.34 79 GLN A C 1
ATOM 561 O O . GLN A 1 79 ? -13.028 4.424 -16.422 1.00 36.34 79 GLN A O 1
ATOM 566 N N . ASP A 1 80 ? -11.480 5.075 -14.908 1.00 38.72 80 ASP A N 1
ATOM 567 C CA . ASP A 1 80 ? -12.152 4.663 -13.670 1.00 38.72 80 ASP A CA 1
ATOM 568 C C . ASP A 1 80 ? -13.253 5.691 -13.326 1.00 38.72 80 ASP A C 1
ATOM 570 O O . ASP A 1 80 ? -12.974 6.760 -12.778 1.00 38.72 80 ASP A O 1
ATOM 574 N N . ASP A 1 81 ? -14.495 5.408 -13.726 1.00 32.78 81 ASP A N 1
ATOM 575 C CA . ASP A 1 81 ? -15.721 6.134 -13.352 1.00 32.78 81 ASP A CA 1
ATOM 576 C C . ASP A 1 81 ? -16.508 5.412 -12.237 1.00 32.78 81 ASP A C 1
ATOM 578 O O . ASP A 1 81 ? -17.671 5.726 -11.971 1.00 32.78 81 ASP A O 1
ATOM 582 N N . GLY A 1 82 ? -15.869 4.460 -11.547 1.00 32.88 82 GLY A N 1
ATOM 583 C CA . GLY A 1 82 ? -16.505 3.642 -10.517 1.00 32.88 82 GLY A CA 1
ATOM 584 C C . GLY A 1 82 ? -17.316 2.459 -11.059 1.00 32.88 82 GLY A C 1
ATOM 585 O O . GLY A 1 82 ? -18.110 1.890 -10.309 1.0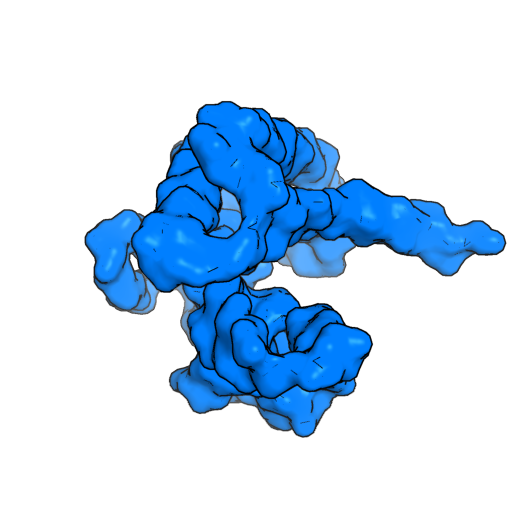0 32.88 82 GLY A O 1
ATOM 586 N N . GLN A 1 83 ? -17.134 2.072 -12.326 1.00 27.44 83 GLN A N 1
ATOM 587 C CA . GLN A 1 83 ? -17.661 0.829 -12.905 1.00 27.44 83 GLN A CA 1
ATOM 588 C C . GLN A 1 83 ? -16.528 -0.139 -13.314 1.00 27.44 83 GLN A C 1
ATOM 590 O O . GLN A 1 83 ? -15.416 0.305 -13.603 1.00 27.44 83 GLN A O 1
ATOM 595 N N . PRO A 1 84 ? -16.780 -1.466 -13.375 1.00 31.17 84 PRO A N 1
ATOM 596 C CA . PRO A 1 84 ? -15.815 -2.427 -13.910 1.00 31.17 84 PRO A CA 1
ATOM 597 C C . PRO A 1 84 ? -15.471 -2.077 -15.366 1.00 31.17 84 PRO A C 1
ATOM 599 O O . PRO A 1 84 ? -16.352 -2.051 -16.227 1.00 31.17 84 PRO A O 1
ATOM 602 N N . ALA A 1 85 ? -14.196 -1.803 -15.647 1.00 31.98 85 ALA A N 1
ATOM 603 C CA . ALA A 1 85 ? -13.750 -1.357 -16.964 1.00 31.98 85 ALA A CA 1
ATOM 604 C C . ALA A 1 85 ? -13.927 -2.457 -18.041 1.00 31.98 85 ALA A C 1
ATOM 606 O O . ALA A 1 85 ? -13.387 -3.556 -17.883 1.00 31.98 85 ALA A O 1
ATOM 607 N N . PRO A 1 86 ? -14.626 -2.187 -19.163 1.00 27.72 86 PRO A N 1
ATOM 608 C CA . PRO A 1 86 ? -14.676 -3.102 -20.299 1.00 27.72 86 PRO A CA 1
ATOM 609 C C . PRO A 1 86 ? -13.404 -3.026 -21.172 1.00 27.72 86 PRO A C 1
ATOM 611 O O . PRO A 1 86 ? -12.750 -1.990 -21.290 1.00 27.72 86 PRO A O 1
ATOM 614 N N . SER A 1 87 ? -13.063 -4.159 -21.795 1.00 28.66 87 SER A N 1
ATOM 615 C CA . SER A 1 87 ? -11.808 -4.468 -22.503 1.00 28.66 87 SER A CA 1
ATOM 616 C C . SER A 1 87 ? -11.515 -3.615 -23.753 1.00 28.66 87 SER A C 1
ATOM 618 O O . SER A 1 87 ? -12.334 -3.595 -24.673 1.00 28.66 87 SER A O 1
ATOM 620 N N . SER A 1 88 ? -10.309 -3.036 -23.885 1.00 25.23 88 SER A N 1
ATOM 621 C CA . SER A 1 88 ? -9.749 -2.638 -25.197 1.00 25.23 88 SER A CA 1
ATOM 622 C C . SER A 1 88 ? -8.220 -2.487 -25.179 1.00 25.23 88 SER A C 1
ATOM 624 O O . SER A 1 88 ? -7.640 -2.238 -24.137 1.00 25.23 88 SER A O 1
ATOM 626 N N . SER A 1 89 ? -7.552 -2.693 -26.317 1.00 30.77 89 SER A N 1
ATOM 627 C CA . SER A 1 89 ? -6.143 -3.097 -26.461 1.00 30.77 89 SER A CA 1
ATOM 628 C C . SER A 1 89 ? -5.053 -2.029 -26.557 1.00 30.77 89 SER A C 1
ATOM 630 O O . SER A 1 89 ? -5.163 -1.171 -27.424 1.00 30.77 89 SER A O 1
ATOM 632 N N . ALA A 1 90 ? -4.002 -2.177 -25.718 1.00 30.22 90 ALA A N 1
ATOM 633 C CA . ALA A 1 90 ? -2.621 -1.627 -25.744 1.00 30.22 90 ALA A CA 1
ATOM 634 C C . ALA A 1 90 ? -2.116 -1.200 -24.335 1.00 30.22 90 ALA A C 1
ATOM 636 O O . ALA A 1 90 ? -2.800 -0.435 -23.670 1.00 30.22 90 ALA A O 1
ATOM 637 N N . PRO A 1 91 ? -0.920 -1.592 -23.851 1.00 38.88 91 PRO A N 1
ATOM 638 C CA . PRO A 1 91 ? -0.365 -1.019 -22.620 1.00 38.88 91 PRO A CA 1
ATOM 639 C C . PRO A 1 91 ? -0.136 0.491 -22.803 1.00 38.88 91 PRO A C 1
ATOM 641 O O . PRO A 1 91 ? 0.648 0.912 -23.653 1.00 38.88 91 PRO A O 1
ATOM 644 N N . THR A 1 92 ? -0.840 1.325 -22.035 1.00 39.84 92 THR A N 1
ATOM 645 C CA . THR A 1 92 ? -0.606 2.776 -22.023 1.00 39.84 92 THR A CA 1
ATOM 646 C C . THR A 1 92 ? 0.817 3.065 -21.538 1.00 39.84 92 THR A C 1
ATOM 648 O O . THR A 1 92 ? 1.209 2.501 -20.514 1.00 39.84 92 THR A O 1
ATOM 651 N N . PRO A 1 93 ? 1.591 3.932 -22.222 1.00 39.72 93 PRO A N 1
ATOM 652 C CA . PRO A 1 93 ? 2.945 4.281 -21.810 1.00 39.72 93 PRO A CA 1
ATOM 653 C C . PRO A 1 93 ? 2.975 4.812 -20.378 1.00 39.72 93 PRO A C 1
ATOM 655 O O . PRO A 1 93 ? 2.290 5.772 -20.033 1.00 39.72 93 PRO A O 1
ATOM 658 N N . VAL A 1 94 ? 3.792 4.181 -19.547 1.00 48.91 94 VAL A N 1
ATOM 659 C CA . VAL A 1 94 ? 3.928 4.482 -18.127 1.00 48.91 94 VAL A CA 1
ATOM 660 C C . VAL A 1 94 ? 5.071 5.497 -17.981 1.00 48.91 94 VAL A C 1
ATOM 662 O O . VAL A 1 94 ? 6.222 5.107 -17.804 1.00 48.91 94 VAL A O 1
ATOM 665 N N . TRP A 1 95 ? 4.777 6.810 -17.996 1.00 50.38 95 TRP A N 1
ATOM 666 C CA . TRP A 1 95 ? 5.746 7.863 -17.604 1.00 50.38 95 TRP A CA 1
ATOM 667 C C . TRP A 1 95 ? 5.099 9.101 -16.932 1.00 50.38 95 TRP A C 1
ATOM 669 O O . TRP A 1 95 ? 3.875 9.229 -16.909 1.00 50.38 95 TRP A O 1
ATOM 679 N N . GLU A 1 96 ? 5.921 10.000 -16.363 1.00 40.34 96 GLU A N 1
ATOM 680 C CA . GLU A 1 96 ? 5.521 11.144 -15.504 1.00 40.34 96 GLU A CA 1
ATOM 681 C C . GLU A 1 96 ? 4.619 12.185 -16.184 1.00 40.34 96 GLU A C 1
ATOM 683 O O . GLU A 1 96 ? 3.744 12.767 -15.546 1.00 40.34 96 GLU A O 1
ATOM 688 N N . GLY A 1 97 ? 4.802 12.419 -17.483 1.00 44.59 97 GLY A N 1
ATOM 689 C CA . GLY A 1 97 ? 3.955 13.338 -18.246 1.00 44.59 97 GLY A CA 1
ATOM 690 C C . GLY A 1 97 ? 2.700 12.684 -18.812 1.00 44.59 97 GLY A C 1
ATOM 691 O O . GLY A 1 97 ? 1.949 13.348 -19.526 1.00 44.59 97 GLY A O 1
ATOM 692 N N . GLU A 1 98 ? 2.444 11.411 -18.495 1.00 58.78 98 GLU A N 1
ATOM 693 C CA . GLU A 1 98 ? 1.160 10.788 -18.784 1.00 58.78 98 GLU A CA 1
ATOM 694 C C . GLU A 1 98 ? 0.111 11.336 -17.785 1.00 58.78 98 GLU A C 1
ATOM 696 O O . GLU A 1 98 ? 0.267 11.198 -16.563 1.00 58.78 98 GLU A O 1
ATOM 701 N N . PRO A 1 99 ? -0.952 12.012 -18.266 1.00 60.94 99 PRO A N 1
ATOM 702 C CA . PRO A 1 99 ? -1.871 12.738 -17.392 1.00 60.94 99 PRO A CA 1
ATOM 703 C C . PRO A 1 99 ? -2.610 11.877 -16.360 1.00 60.94 99 PRO A C 1
ATOM 705 O O . PRO A 1 99 ? -2.984 12.401 -15.307 1.00 60.94 99 PRO A O 1
ATOM 708 N N . LYS A 1 100 ? -2.838 10.586 -16.630 1.00 62.22 100 LYS A N 1
ATOM 709 C CA . LYS A 1 100 ? -3.541 9.666 -15.725 1.00 62.22 100 LYS A CA 1
ATOM 710 C C . LYS A 1 100 ? -2.652 9.258 -14.553 1.00 62.22 100 LYS A C 1
ATOM 712 O O . LYS A 1 100 ? -3.134 9.273 -13.423 1.00 62.22 100 LYS A O 1
ATOM 717 N N . ASN A 1 101 ? -1.365 8.997 -14.780 1.00 59.88 101 ASN A N 1
ATOM 718 C CA . ASN A 1 101 ? -0.409 8.693 -13.707 1.00 59.88 101 ASN A CA 1
ATOM 719 C C . ASN A 1 101 ? -0.265 9.871 -12.733 1.00 59.88 101 ASN A C 1
ATOM 721 O O . ASN A 1 101 ? -0.343 9.700 -11.515 1.00 59.88 101 ASN A O 1
ATOM 725 N N . ALA A 1 102 ? -0.126 11.087 -13.270 1.00 63.53 102 ALA A N 1
ATOM 726 C CA . ALA A 1 102 ? -0.061 12.302 -12.463 1.00 63.53 102 ALA A CA 1
ATOM 727 C C . ALA A 1 102 ? -1.378 12.573 -11.714 1.00 63.53 102 ALA A C 1
ATOM 729 O O . ALA A 1 102 ? -1.367 13.026 -10.570 1.00 63.53 102 ALA A O 1
ATOM 730 N N . LEU A 1 103 ? -2.529 12.297 -12.337 1.00 65.88 103 LEU A N 1
ATOM 731 C CA . LEU A 1 103 ? -3.831 12.423 -11.682 1.00 65.88 103 LEU A CA 1
ATOM 732 C C . LEU A 1 103 ? -3.991 11.417 -10.537 1.00 65.88 103 LEU A C 1
ATOM 734 O O . LEU A 1 103 ? -4.435 11.802 -9.460 1.00 65.88 103 LEU A O 1
ATOM 738 N N . PHE A 1 104 ? -3.578 10.167 -10.731 1.00 68.62 104 PHE A N 1
ATOM 739 C CA . PHE A 1 104 ? -3.577 9.161 -9.674 1.00 68.62 104 PHE A CA 1
ATOM 740 C C . PHE A 1 104 ? -2.676 9.565 -8.503 1.00 68.62 104 PHE A C 1
ATOM 742 O O . PHE A 1 104 ? -3.148 9.597 -7.369 1.00 68.62 104 PHE A O 1
ATOM 749 N N . ALA A 1 105 ? -1.418 9.938 -8.769 1.00 70.62 105 ALA A N 1
ATOM 750 C CA . ALA A 1 105 ? -0.467 10.369 -7.740 1.00 70.62 105 ALA A CA 1
ATOM 751 C C . ALA A 1 105 ? -1.005 11.545 -6.902 1.00 70.62 105 ALA A C 1
ATOM 753 O O . ALA A 1 105 ? -0.778 11.612 -5.695 1.00 70.62 105 ALA A O 1
ATOM 754 N N . ARG A 1 106 ? -1.780 12.444 -7.525 1.00 75.38 106 ARG A N 1
ATOM 755 C CA . ARG A 1 106 ? -2.482 13.533 -6.829 1.00 75.38 106 ARG A CA 1
ATOM 756 C C . ARG A 1 106 ? -3.686 13.065 -6.009 1.00 75.38 106 ARG A C 1
ATOM 758 O O . ARG A 1 106 ? -3.911 13.609 -4.936 1.00 75.38 106 ARG A O 1
ATOM 765 N N . ASN A 1 107 ? -4.449 12.088 -6.494 1.00 77.50 107 ASN A N 1
ATOM 766 C CA . ASN A 1 107 ? -5.729 11.690 -5.896 1.00 77.50 107 ASN A CA 1
ATOM 767 C C . ASN A 1 107 ? -5.598 10.595 -4.826 1.00 77.50 107 ASN A C 1
ATOM 769 O O . ASN A 1 107 ? -6.418 10.524 -3.909 1.00 77.50 107 ASN A O 1
ATOM 773 N N . ILE A 1 108 ? -4.591 9.722 -4.929 1.00 79.75 108 ILE A N 1
ATOM 774 C CA . ILE A 1 108 ? -4.448 8.577 -4.026 1.00 79.75 108 ILE A CA 1
ATOM 775 C C . ILE A 1 108 ? -4.254 8.968 -2.547 1.00 79.75 108 ILE A C 1
ATOM 777 O O . ILE A 1 108 ? -4.847 8.291 -1.704 1.00 79.75 108 ILE A O 1
ATOM 781 N N . PRO A 1 109 ? -3.556 10.070 -2.181 1.00 83.62 109 PRO A N 1
ATOM 782 C CA . PRO A 1 109 ? -3.484 10.507 -0.787 1.00 83.62 109 PRO A CA 1
ATOM 783 C C . PRO A 1 109 ? -4.858 10.819 -0.192 1.00 83.62 109 PRO A C 1
ATOM 785 O O . PRO A 1 109 ? -5.152 10.393 0.924 1.00 83.62 109 PRO A O 1
ATOM 788 N N . ASP A 1 110 ? -5.715 11.514 -0.944 1.00 80.62 110 ASP A N 1
ATOM 789 C CA . ASP A 1 110 ? -7.062 11.867 -0.495 1.00 80.62 110 ASP A CA 1
ATOM 790 C C . ASP A 1 110 ? -7.965 10.638 -0.386 1.00 80.62 110 ASP A C 1
ATOM 792 O O . ASP A 1 110 ? -8.726 10.527 0.575 1.00 80.62 110 ASP A O 1
ATOM 796 N N . ARG A 1 111 ? -7.855 9.690 -1.325 1.00 80.62 111 ARG A N 1
ATOM 797 C CA . ARG A 1 111 ? -8.625 8.438 -1.288 1.00 80.62 111 ARG A CA 1
ATOM 798 C C . ARG A 1 111 ? -8.234 7.562 -0.098 1.00 80.62 111 ARG A C 1
ATOM 800 O O . ARG A 1 111 ? -9.113 7.087 0.615 1.00 80.62 111 ARG A O 1
ATOM 807 N N . ILE A 1 112 ? -6.934 7.381 0.146 1.00 83.31 112 ILE A N 1
ATOM 808 C CA . ILE A 1 112 ? -6.435 6.629 1.308 1.00 83.31 112 ILE A CA 1
ATOM 809 C C . ILE A 1 112 ? -6.869 7.314 2.606 1.00 83.31 112 ILE A C 1
ATOM 811 O O . ILE A 1 112 ? -7.363 6.644 3.512 1.00 83.31 112 ILE A O 1
ATOM 815 N N . ARG A 1 113 ? -6.747 8.647 2.683 1.00 87.06 113 ARG A N 1
ATOM 816 C CA . ARG A 1 113 ? -7.233 9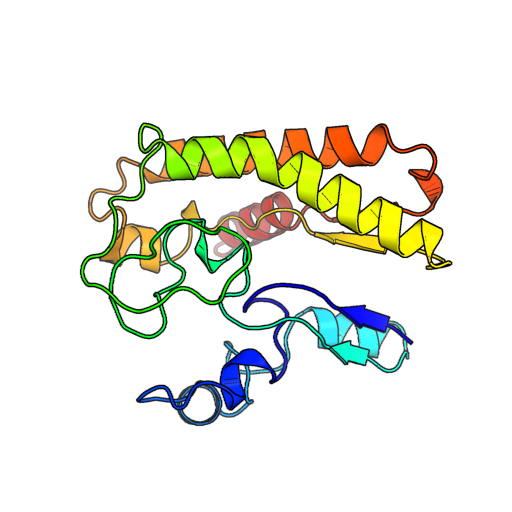.427 3.827 1.00 87.06 113 ARG A CA 1
ATOM 817 C C . ARG A 1 113 ? -8.724 9.184 4.068 1.00 87.06 113 ARG A C 1
ATOM 819 O O . ARG A 1 113 ? -9.098 8.865 5.191 1.00 87.06 113 ARG A O 1
ATOM 826 N N . TYR A 1 114 ? -9.548 9.331 3.030 1.00 82.81 114 TYR A N 1
ATOM 827 C CA . TYR A 1 114 ? -10.999 9.154 3.108 1.00 82.81 114 TYR A CA 1
ATOM 828 C C . TYR A 1 114 ? -11.375 7.752 3.596 1.00 82.81 114 TYR A C 1
ATOM 830 O O . TYR A 1 114 ? -12.136 7.628 4.548 1.00 82.81 114 TYR A O 1
ATOM 838 N N . ASN A 1 115 ? -10.794 6.701 3.011 1.00 82.31 115 ASN A N 1
ATOM 839 C CA . ASN A 1 115 ? -11.081 5.324 3.413 1.00 82.31 115 ASN A CA 1
ATOM 840 C C . ASN A 1 115 ? -10.658 5.045 4.862 1.00 82.31 115 ASN A C 1
ATOM 842 O O . ASN A 1 115 ? -11.404 4.417 5.610 1.00 82.31 115 ASN A O 1
ATOM 846 N N . ALA A 1 116 ? -9.482 5.526 5.277 1.00 83.62 116 ALA A N 1
ATOM 847 C CA . ALA A 1 116 ? -9.009 5.348 6.646 1.00 83.62 116 ALA A CA 1
ATOM 848 C C . ALA A 1 116 ? -9.909 6.069 7.662 1.00 83.62 116 ALA A C 1
ATOM 850 O O . ALA A 1 116 ? -10.243 5.497 8.698 1.00 83.62 116 ALA A O 1
ATOM 851 N N . GLU A 1 117 ? -10.328 7.302 7.364 1.00 84.88 117 GLU A N 1
ATOM 852 C CA . GLU A 1 117 ? -11.277 8.040 8.201 1.00 84.88 117 GLU A CA 1
ATOM 8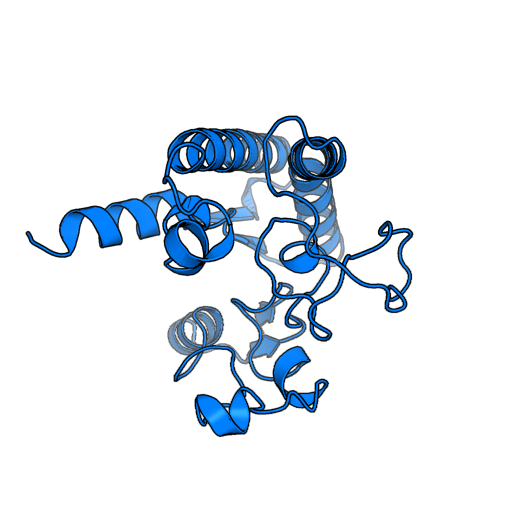53 C C . GLU A 1 117 ? -12.634 7.332 8.257 1.00 84.88 117 GLU A C 1
ATOM 855 O O . GLU A 1 117 ? -13.148 7.105 9.350 1.00 84.88 117 GLU A O 1
ATOM 860 N N . HIS A 1 118 ? -13.158 6.893 7.112 1.00 84.88 118 HIS A N 1
ATOM 861 C CA . HIS A 1 118 ? -14.442 6.207 7.035 1.00 84.88 118 HIS A CA 1
ATOM 862 C C . HIS A 1 118 ? -14.470 4.912 7.860 1.00 84.88 118 HIS A C 1
ATOM 864 O O . HIS A 1 118 ? -15.422 4.670 8.596 1.00 84.88 118 HIS A O 1
ATOM 870 N N . LEU A 1 119 ? -13.405 4.103 7.818 1.00 81.75 119 LEU A N 1
ATOM 871 C CA . LEU A 1 119 ? -13.302 2.899 8.651 1.00 81.75 119 LEU A CA 1
ATOM 872 C C . LEU A 1 119 ? -13.338 3.233 10.149 1.00 81.75 119 LEU A C 1
ATOM 874 O O . LEU A 1 119 ? -13.988 2.535 10.922 1.00 81.75 119 LEU A O 1
ATOM 878 N N . ILE A 1 120 ? -12.671 4.311 10.568 1.00 86.06 120 ILE A N 1
ATOM 879 C CA . ILE A 1 120 ? -12.675 4.753 11.970 1.00 86.06 120 ILE A CA 1
ATOM 880 C C . ILE A 1 120 ? -14.053 5.286 12.383 1.00 86.06 120 ILE A C 1
ATOM 882 O O . ILE A 1 120 ? -14.470 5.072 13.524 1.00 86.06 120 ILE A O 1
ATOM 886 N N . GLU A 1 121 ? -14.756 5.971 11.480 1.00 87.12 121 GLU A N 1
ATOM 887 C CA . GLU A 1 121 ? -16.140 6.421 11.683 1.00 87.12 121 GLU A CA 1
ATOM 888 C C . GLU A 1 121 ? -17.114 5.246 11.810 1.00 87.12 121 GLU A C 1
ATOM 890 O O . GLU A 1 121 ? -18.053 5.321 12.597 1.00 87.12 121 GLU A O 1
ATOM 895 N N . LEU A 1 122 ? -16.834 4.134 11.125 1.00 86.56 122 LEU A N 1
ATOM 896 C CA . LEU A 1 122 ? -17.499 2.838 11.291 1.00 86.56 122 LEU A CA 1
ATOM 897 C C . LEU A 1 122 ? -16.951 2.024 12.480 1.00 86.56 122 LEU A C 1
ATOM 899 O O . LEU A 1 122 ? -17.049 0.800 12.507 1.00 86.56 122 LEU A O 1
ATOM 903 N N . GLU A 1 123 ? -16.380 2.709 13.471 1.00 93.62 123 GLU A N 1
ATOM 904 C CA . GLU A 1 123 ? -15.916 2.153 14.745 1.00 93.62 123 GLU A CA 1
ATOM 905 C C . GLU A 1 123 ? -14.698 1.218 14.665 1.00 93.62 123 GLU A C 1
ATOM 907 O O . GLU A 1 123 ? -14.388 0.529 15.642 1.00 93.62 123 GLU A O 1
ATOM 912 N N . ALA A 1 124 ? -13.927 1.233 13.568 1.00 86.38 124 ALA A N 1
ATOM 913 C CA . ALA A 1 124 ? -12.644 0.537 13.552 1.00 86.38 124 ALA A CA 1
ATOM 914 C C . ALA A 1 124 ? -11.739 1.075 14.687 1.00 86.38 124 ALA A C 1
ATOM 916 O O . ALA A 1 124 ? -11.519 2.291 14.796 1.00 86.38 124 ALA A O 1
ATOM 917 N N . PRO A 1 125 ? -11.196 0.198 15.556 1.00 92.88 125 PRO A N 1
ATOM 918 C CA . PRO A 1 125 ? -10.390 0.638 16.692 1.00 92.88 125 PRO A CA 1
ATOM 919 C C . PRO A 1 125 ? -9.047 1.215 16.234 1.00 92.88 125 PRO A C 1
ATOM 921 O O . PRO A 1 125 ? -8.580 2.206 16.795 1.00 92.88 125 PRO A O 1
ATOM 924 N N . TYR A 1 126 ? -8.472 0.618 15.188 1.00 92.44 126 TYR A N 1
ATOM 925 C CA . TYR A 1 126 ? -7.238 1.034 14.538 1.00 92.44 126 TYR A CA 1
ATOM 926 C C . TYR A 1 126 ? -7.321 0.752 13.039 1.00 92.44 126 TYR A C 1
ATOM 928 O O . TYR A 1 126 ? -7.970 -0.210 12.627 1.00 92.44 126 TYR A O 1
ATOM 936 N N . VAL A 1 127 ? -6.619 1.556 12.239 1.00 91.25 127 VAL A N 1
ATOM 937 C CA . VAL A 1 127 ? -6.429 1.315 10.803 1.00 91.25 127 VAL A CA 1
ATOM 938 C C . VAL A 1 127 ? -4.937 1.291 10.500 1.00 91.25 127 VAL A C 1
ATOM 940 O O . VAL A 1 127 ? -4.218 2.255 10.772 1.00 91.25 127 VAL A O 1
ATOM 943 N N . PHE A 1 128 ? -4.475 0.176 9.941 1.00 93.25 128 PHE A N 1
ATOM 944 C CA . PHE A 1 128 ? -3.118 0.022 9.434 1.00 93.25 128 PHE A CA 1
ATOM 945 C C . PHE A 1 128 ? -3.075 0.438 7.962 1.00 93.25 128 PHE A C 1
ATOM 947 O O . PHE A 1 128 ? -3.878 -0.041 7.167 1.00 93.25 128 PHE A O 1
ATOM 954 N N . VAL A 1 129 ? -2.143 1.317 7.600 1.00 92.31 129 VAL A N 1
ATOM 955 C CA . VAL A 1 129 ? -1.956 1.800 6.229 1.00 92.31 129 VAL A CA 1
ATOM 956 C C . VAL A 1 129 ? -0.507 1.580 5.815 1.00 92.31 129 VAL A C 1
ATOM 958 O O . VAL A 1 129 ? 0.397 2.258 6.312 1.00 92.31 129 VAL A O 1
ATOM 961 N N . ALA A 1 130 ? -0.289 0.650 4.887 1.00 91.19 130 ALA A N 1
ATOM 962 C CA . ALA A 1 130 ? 0.967 0.543 4.157 1.00 91.19 130 ALA A CA 1
ATOM 963 C C . ALA A 1 130 ? 0.999 1.591 3.036 1.00 91.19 130 ALA A C 1
ATOM 965 O O . ALA A 1 130 ? -0.013 1.858 2.390 1.00 91.19 130 ALA A O 1
ATOM 966 N N . ASN A 1 131 ? 2.152 2.221 2.823 1.00 90.06 131 ASN A N 1
ATOM 967 C CA . ASN A 1 131 ? 2.333 3.127 1.692 1.00 90.06 131 ASN A CA 1
ATOM 968 C C . ASN A 1 131 ? 2.578 2.365 0.376 1.00 90.06 131 ASN A C 1
ATOM 970 O O . ASN A 1 131 ? 2.642 1.141 0.346 1.00 90.06 131 ASN A O 1
ATOM 974 N N . ILE A 1 132 ? 2.704 3.087 -0.736 1.00 87.00 132 ILE A N 1
ATOM 975 C CA . ILE A 1 132 ? 2.949 2.477 -2.044 1.00 87.00 132 ILE A CA 1
ATOM 976 C C . ILE A 1 132 ? 4.355 1.871 -2.042 1.00 87.00 132 ILE A C 1
ATOM 978 O O . ILE A 1 132 ? 5.338 2.570 -1.796 1.00 87.00 132 ILE A O 1
ATOM 982 N N . TYR A 1 133 ? 4.463 0.580 -2.338 1.00 87.12 133 TYR A N 1
ATOM 983 C CA . TYR A 1 133 ? 5.731 -0.142 -2.413 1.00 87.12 133 TYR A CA 1
ATOM 984 C C . TYR A 1 133 ? 6.627 0.356 -3.560 1.00 87.12 133 TYR A C 1
ATOM 986 O O . TYR A 1 133 ? 6.204 1.059 -4.479 1.00 87.12 133 TYR A O 1
ATOM 994 N N . SER A 1 134 ? 7.906 -0.019 -3.538 1.00 89.25 134 SER A N 1
ATOM 995 C CA . SER A 1 134 ? 8.919 0.421 -4.505 1.00 89.25 134 SER A CA 1
ATOM 996 C C . SER A 1 134 ? 8.814 -0.279 -5.872 1.00 89.25 134 SER A C 1
ATOM 998 O O . SER A 1 134 ? 9.790 -0.824 -6.384 1.00 89.25 134 SER A O 1
ATOM 1000 N N . LYS A 1 135 ? 7.640 -0.207 -6.519 1.00 82.88 135 LYS A N 1
ATOM 1001 C CA . LYS A 1 135 ? 7.336 -0.875 -7.800 1.00 82.88 135 LYS A CA 1
ATOM 1002 C C . LYS A 1 135 ? 8.327 -0.552 -8.920 1.00 82.88 135 LYS A C 1
ATOM 1004 O O . LYS A 1 135 ? 8.629 -1.407 -9.745 1.00 82.88 135 LYS A O 1
ATOM 1009 N N . HIS A 1 136 ? 8.897 0.650 -8.916 1.00 84.25 136 HIS A N 1
ATOM 1010 C CA . HIS A 1 136 ? 9.946 1.064 -9.854 1.00 84.25 136 HIS A CA 1
ATOM 1011 C C . HIS A 1 136 ? 11.204 0.172 -9.847 1.00 84.25 136 HIS A C 1
ATOM 1013 O O . HIS A 1 136 ? 11.940 0.168 -10.825 1.00 84.25 136 HIS A O 1
ATOM 1019 N N . LYS A 1 137 ? 11.441 -0.614 -8.788 1.00 88.12 137 LYS A N 1
ATOM 1020 C CA . LYS A 1 137 ? 12.568 -1.560 -8.687 1.00 88.12 137 LYS A CA 1
ATOM 1021 C C . LYS A 1 137 ? 12.191 -3.010 -9.018 1.00 88.12 137 LYS A C 1
ATOM 1023 O O . LYS A 1 137 ? 13.007 -3.910 -8.845 1.00 88.12 137 LYS A O 1
ATOM 1028 N N . THR A 1 138 ? 10.963 -3.264 -9.468 1.00 82.69 138 THR A N 1
ATOM 1029 C CA . THR A 1 138 ? 10.511 -4.621 -9.815 1.00 82.69 138 THR A CA 1
ATOM 1030 C C . THR A 1 138 ? 11.083 -5.081 -11.163 1.00 82.69 138 THR A C 1
ATOM 1032 O O . THR A 1 138 ? 11.305 -4.247 -12.044 1.00 82.69 138 THR A O 1
ATOM 1035 N N . PRO A 1 139 ? 11.271 -6.399 -11.391 1.00 80.50 139 PRO A N 1
ATOM 1036 C CA . PRO A 1 139 ? 11.790 -6.910 -12.666 1.00 80.50 139 PRO A CA 1
ATOM 1037 C C . PRO A 1 139 ? 10.947 -6.519 -13.887 1.00 80.50 139 PRO A C 1
ATOM 1039 O O . PRO A 1 139 ? 11.486 -6.318 -14.974 1.00 80.50 139 PRO A O 1
ATOM 1042 N N . VAL A 1 140 ? 9.627 -6.368 -13.719 1.00 74.25 140 VAL A N 1
ATOM 1043 C CA . VAL A 1 140 ? 8.727 -5.947 -14.806 1.00 74.25 140 VAL A CA 1
ATOM 1044 C C . VAL A 1 140 ? 9.067 -4.541 -15.310 1.00 74.25 140 VAL A C 1
ATOM 1046 O O . VAL A 1 140 ? 8.893 -4.262 -16.497 1.00 74.25 140 VAL A O 1
ATOM 1049 N N . MET A 1 141 ? 9.617 -3.680 -14.443 1.00 76.12 141 MET A N 1
ATOM 1050 C CA . MET A 1 141 ? 10.007 -2.327 -14.820 1.00 76.12 141 MET A CA 1
ATOM 1051 C C . MET A 1 141 ? 11.114 -2.368 -15.873 1.00 76.12 141 MET A C 1
ATOM 1053 O O . MET A 1 141 ? 10.902 -1.905 -16.984 1.00 76.12 141 MET A O 1
ATOM 1057 N N . THR A 1 142 ? 12.253 -2.994 -15.590 1.00 77.69 142 THR A N 1
ATOM 1058 C CA . THR A 1 142 ? 13.381 -3.046 -16.538 1.00 77.69 142 THR A CA 1
ATOM 1059 C C . THR A 1 142 ? 13.178 -4.027 -17.690 1.00 77.69 142 THR A C 1
ATOM 1061 O O . THR A 1 142 ? 13.897 -3.955 -18.678 1.00 77.69 142 THR A O 1
ATOM 1064 N N . THR A 1 143 ? 12.212 -4.944 -17.595 1.00 75.75 143 THR A N 1
ATOM 1065 C CA . THR A 1 143 ? 11.957 -5.922 -18.666 1.00 75.75 143 THR A CA 1
ATOM 1066 C C . THR A 1 143 ? 10.937 -5.417 -19.687 1.00 75.75 143 THR A C 1
ATOM 1068 O O . THR A 1 143 ? 11.098 -5.665 -20.879 1.00 75.75 143 THR A O 1
ATOM 1071 N N . PHE A 1 144 ? 9.888 -4.710 -19.247 1.00 70.88 144 PHE A N 1
ATOM 1072 C CA . PHE A 1 144 ? 8.738 -4.405 -20.109 1.00 70.88 144 PHE A CA 1
ATOM 1073 C C . PHE A 1 144 ? 8.344 -2.930 -20.143 1.00 70.88 144 PHE A C 1
ATOM 1075 O O . PHE A 1 144 ? 7.939 -2.443 -21.194 1.00 70.88 144 PHE A O 1
ATOM 1082 N N . LEU A 1 145 ? 8.424 -2.217 -19.016 1.00 68.69 145 LEU A N 1
ATOM 1083 C CA . LEU A 1 145 ? 7.903 -0.845 -18.928 1.00 68.69 145 LEU A CA 1
ATOM 1084 C C . LEU A 1 145 ? 8.954 0.235 -19.183 1.00 68.69 145 LEU A C 1
ATOM 1086 O O . LEU A 1 145 ? 8.632 1.312 -19.673 1.00 68.69 145 LEU A O 1
ATOM 1090 N N . CYS A 1 146 ? 10.197 -0.060 -18.828 1.00 73.31 146 CYS A N 1
ATOM 1091 C CA . CYS A 1 146 ? 11.336 0.837 -18.866 1.00 73.31 146 CYS A CA 1
ATOM 1092 C C . CYS A 1 146 ? 12.608 0.078 -19.283 1.00 73.31 146 CYS A C 1
ATOM 1094 O O . CYS A 1 146 ? 13.536 -0.047 -18.477 1.00 73.31 146 CYS A O 1
ATOM 1096 N N . PRO A 1 147 ? 12.667 -0.486 -20.507 1.00 76.56 147 PRO A N 1
ATOM 1097 C CA . PRO A 1 147 ? 13.744 -1.403 -20.886 1.00 76.56 147 PRO A CA 1
ATOM 1098 C C . PRO A 1 147 ? 15.143 -0.778 -20.884 1.00 76.56 147 PRO A C 1
ATOM 1100 O O . PRO A 1 147 ? 16.133 -1.472 -20.675 1.00 76.56 147 PRO A O 1
ATOM 1103 N N . ASP A 1 148 ? 15.231 0.535 -21.098 1.00 83.00 148 ASP A N 1
ATOM 1104 C CA . ASP A 1 148 ? 16.485 1.291 -21.050 1.00 83.00 148 ASP A CA 1
ATOM 1105 C C . ASP A 1 148 ? 16.840 1.801 -19.639 1.00 83.00 148 ASP A C 1
ATOM 1107 O O . ASP A 1 148 ? 17.883 2.423 -19.448 1.00 83.00 148 ASP A O 1
ATOM 1111 N N . GLY A 1 149 ? 15.974 1.555 -18.649 1.00 82.69 149 GLY A N 1
ATOM 1112 C CA . GLY A 1 149 ? 16.127 1.996 -17.264 1.00 82.69 149 GLY A CA 1
ATOM 1113 C C . GLY A 1 149 ? 15.983 3.505 -17.038 1.00 82.69 149 GLY A C 1
ATOM 1114 O O . GLY A 1 149 ? 15.981 3.936 -15.887 1.00 82.69 149 GLY A O 1
ATOM 1115 N N . SER A 1 150 ? 15.818 4.310 -18.092 1.00 83.75 150 SER A N 1
ATOM 1116 C CA . SER A 1 150 ? 15.893 5.779 -18.031 1.00 83.75 150 SER A CA 1
ATOM 1117 C C . SER A 1 150 ? 14.833 6.419 -17.129 1.00 83.75 150 SER A C 1
ATOM 1119 O O . SER A 1 150 ? 15.039 7.498 -16.581 1.00 83.75 150 SER A O 1
ATOM 1121 N N . CYS A 1 151 ? 13.705 5.739 -16.944 1.00 76.50 151 CYS A N 1
ATOM 1122 C CA . CYS A 1 151 ? 12.557 6.211 -16.184 1.00 76.50 151 CYS A CA 1
ATOM 1123 C C . CYS A 1 151 ? 12.463 5.642 -14.755 1.00 76.50 151 CYS A C 1
ATOM 1125 O O . CYS A 1 151 ? 11.582 6.055 -14.001 1.00 76.50 151 CYS A O 1
ATOM 1127 N N . VAL A 1 152 ? 13.349 4.718 -14.355 1.00 84.44 152 VAL A N 1
ATOM 1128 C CA . VAL A 1 152 ? 13.289 4.035 -13.044 1.00 84.44 152 VAL A CA 1
ATOM 1129 C C . VAL A 1 152 ? 13.374 5.026 -11.881 1.00 84.44 152 VAL A C 1
ATOM 1131 O O . VAL A 1 152 ? 12.557 4.963 -10.960 1.00 84.44 152 VAL A O 1
ATOM 1134 N N . ASP A 1 153 ? 14.320 5.963 -11.931 1.00 86.25 153 ASP A N 1
ATOM 1135 C CA . ASP A 1 153 ? 14.533 6.931 -10.849 1.00 86.25 153 ASP A CA 1
ATOM 1136 C C . ASP A 1 153 ? 13.410 7.967 -10.779 1.00 86.25 153 ASP A C 1
ATOM 1138 O O . ASP A 1 153 ? 12.915 8.273 -9.692 1.00 86.25 153 ASP A O 1
ATOM 1142 N N . THR A 1 154 ? 12.938 8.443 -11.935 1.00 82.12 154 THR A N 1
ATOM 1143 C CA . THR A 1 154 ? 11.753 9.306 -12.028 1.00 82.12 154 THR A CA 1
ATOM 1144 C C . THR A 1 154 ? 10.549 8.642 -11.363 1.00 82.12 154 THR A C 1
ATOM 1146 O O . THR A 1 154 ? 9.871 9.249 -10.534 1.00 82.12 154 THR A O 1
ATOM 1149 N N . TRP A 1 155 ? 10.324 7.357 -11.646 1.00 77.62 155 TRP A N 1
ATOM 1150 C CA . TRP 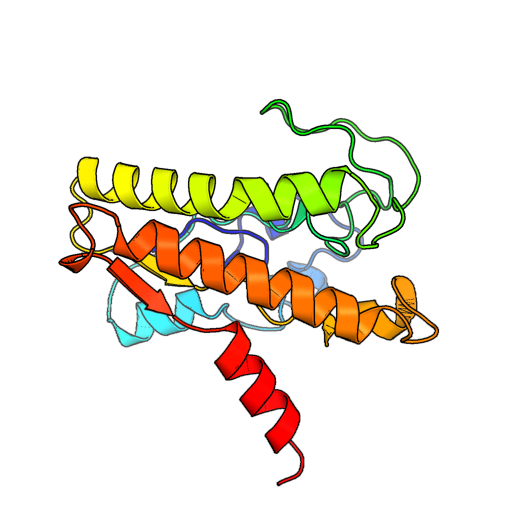A 1 155 ? 9.258 6.588 -11.016 1.00 77.62 155 TRP A CA 1
ATOM 1151 C C . TRP A 1 155 ? 9.436 6.427 -9.510 1.00 77.62 155 TRP A C 1
ATOM 1153 O O . TRP A 1 155 ? 8.464 6.547 -8.760 1.00 77.62 155 TRP A O 1
ATOM 1163 N N . GLY A 1 156 ? 10.669 6.209 -9.054 1.00 84.94 156 GLY A N 1
ATOM 1164 C CA . GLY A 1 156 ? 11.002 6.228 -7.633 1.00 84.94 156 GLY A CA 1
ATOM 1165 C C . GLY A 1 156 ? 10.617 7.550 -6.968 1.00 84.94 156 GLY A C 1
ATOM 1166 O O . GLY A 1 156 ? 9.971 7.536 -5.919 1.00 84.94 156 GLY A O 1
ATOM 1167 N N . GLY A 1 157 ? 10.922 8.679 -7.613 1.00 83.62 157 GLY A N 1
ATOM 1168 C CA . GLY A 1 157 ? 10.573 10.022 -7.141 1.00 83.62 157 GLY A CA 1
ATOM 1169 C C . GLY A 1 157 ? 9.063 10.277 -7.057 1.00 83.62 157 GLY A C 1
ATOM 1170 O O . GLY A 1 157 ? 8.577 10.822 -6.061 1.00 83.62 157 GLY A O 1
ATOM 1171 N N . ILE A 1 158 ? 8.288 9.829 -8.051 1.00 82.25 158 ILE A N 1
ATOM 1172 C CA . ILE A 1 158 ? 6.818 9.945 -8.039 1.00 82.25 158 ILE A CA 1
ATOM 1173 C C . ILE A 1 158 ? 6.221 9.128 -6.891 1.00 82.25 158 ILE A C 1
ATOM 1175 O O . ILE A 1 158 ? 5.399 9.640 -6.131 1.00 82.25 158 ILE A O 1
ATOM 1179 N N . ILE A 1 159 ? 6.652 7.875 -6.721 1.00 86.00 159 ILE A N 1
ATOM 1180 C CA . ILE A 1 159 ? 6.163 7.021 -5.631 1.00 86.00 159 ILE A CA 1
ATOM 1181 C C . ILE A 1 159 ? 6.530 7.640 -4.278 1.00 86.00 159 ILE A C 1
ATOM 1183 O O . ILE A 1 159 ? 5.688 7.733 -3.387 1.00 86.00 159 ILE A O 1
ATOM 1187 N N . GLN A 1 160 ? 7.766 8.118 -4.125 1.00 89.12 160 GLN A N 1
ATOM 1188 C CA . GLN A 1 160 ? 8.232 8.723 -2.881 1.00 89.12 160 GLN A CA 1
ATOM 1189 C C . GLN A 1 160 ? 7.460 10.003 -2.531 1.00 89.12 160 GLN A C 1
ATOM 1191 O O . GLN A 1 160 ? 7.047 10.171 -1.381 1.00 89.12 160 GLN A O 1
ATOM 1196 N N . SER A 1 161 ? 7.224 10.889 -3.503 1.00 86.12 161 SER A N 1
ATOM 1197 C CA . SER A 1 161 ? 6.443 12.115 -3.286 1.00 86.12 161 SER A CA 1
ATOM 1198 C C . SER A 1 161 ? 4.977 11.808 -2.960 1.00 86.12 161 SER A C 1
ATOM 1200 O O . SER A 1 161 ? 4.413 12.395 -2.035 1.00 86.12 161 SER A O 1
ATOM 1202 N N . THR A 1 162 ? 4.391 10.812 -3.625 1.00 84.50 162 THR A N 1
ATOM 1203 C CA . THR A 1 162 ? 3.038 10.320 -3.332 1.00 84.50 162 THR A CA 1
ATOM 1204 C C . THR A 1 162 ? 2.950 9.742 -1.918 1.00 84.50 162 THR A C 1
ATOM 1206 O O . THR A 1 162 ? 2.046 10.083 -1.159 1.00 84.50 162 THR A O 1
ATOM 1209 N N . ASN A 1 163 ? 3.931 8.937 -1.502 1.00 91.50 163 ASN A N 1
ATOM 1210 C CA . ASN A 1 163 ? 4.013 8.388 -0.147 1.00 91.50 163 ASN A CA 1
ATOM 1211 C C . ASN A 1 163 ? 4.161 9.476 0.921 1.00 91.50 163 ASN A C 1
ATOM 1213 O O . ASN A 1 163 ? 3.553 9.385 1.991 1.00 91.50 163 ASN A O 1
ATOM 1217 N N . TYR A 1 164 ? 4.929 10.530 0.633 1.00 93.56 164 TYR A N 1
ATOM 1218 C CA . TYR A 1 164 ? 5.003 11.699 1.503 1.00 93.56 164 TYR A CA 1
ATOM 1219 C C . TYR A 1 164 ? 3.631 12.375 1.648 1.00 93.56 164 TYR A C 1
ATOM 1221 O O . TYR A 1 164 ? 3.211 12.665 2.770 1.00 93.56 164 TYR A O 1
ATOM 1229 N N . ALA A 1 165 ? 2.907 12.560 0.540 1.00 90.44 165 ALA A N 1
ATOM 1230 C CA . ALA A 1 165 ? 1.566 13.139 0.543 1.00 90.44 165 ALA A CA 1
ATOM 1231 C C . ALA A 1 165 ? 0.551 12.270 1.308 1.00 90.44 165 ALA A C 1
ATOM 1233 O O . ALA A 1 165 ? -0.197 12.804 2.125 1.00 90.44 165 ALA A O 1
ATOM 1234 N N . ILE A 1 166 ? 0.574 10.940 1.135 1.00 89.56 166 ILE A N 1
ATOM 1235 C CA . ILE A 1 166 ? -0.252 9.992 1.909 1.00 89.56 166 ILE A CA 1
ATOM 1236 C C . ILE A 1 166 ? 0.014 10.165 3.407 1.00 89.56 166 ILE A C 1
ATOM 1238 O O . ILE A 1 166 ? -0.908 10.374 4.196 1.00 89.56 166 ILE A O 1
ATOM 1242 N N . LYS A 1 167 ? 1.288 10.135 3.815 1.00 96.12 167 LYS A N 1
ATOM 1243 C CA . LYS A 1 167 ? 1.674 10.281 5.223 1.00 96.12 167 LYS A CA 1
ATOM 1244 C C . LYS A 1 167 ? 1.235 11.627 5.801 1.00 96.12 167 LYS A C 1
ATOM 1246 O O . LYS A 1 167 ? 0.803 11.681 6.951 1.00 96.12 167 LYS A O 1
ATOM 1251 N N . ALA A 1 168 ? 1.351 12.709 5.031 1.00 96.44 168 ALA A N 1
ATOM 1252 C CA . ALA A 1 168 ? 0.899 14.034 5.443 1.00 96.44 168 ALA A CA 1
ATOM 1253 C C . ALA A 1 168 ? -0.631 14.093 5.603 1.00 96.44 168 ALA A C 1
ATOM 1255 O O . ALA A 1 168 ? -1.111 14.582 6.625 1.00 96.44 168 ALA A O 1
ATOM 1256 N N . ALA A 1 169 ? -1.382 13.538 4.646 1.00 92.81 169 ALA A N 1
ATOM 1257 C CA . ALA A 1 169 ? -2.843 13.493 4.667 1.00 92.81 169 ALA A CA 1
ATOM 1258 C C . ALA A 1 169 ? -3.396 12.664 5.838 1.00 92.81 169 ALA A C 1
ATOM 1260 O O . ALA A 1 169 ? -4.388 13.045 6.450 1.00 92.81 169 ALA A O 1
ATOM 1261 N N . LEU A 1 170 ? -2.740 11.557 6.197 1.00 93.88 170 LEU A N 1
ATOM 1262 C CA . LEU A 1 170 ? -3.125 10.746 7.357 1.00 93.88 170 LEU A CA 1
ATOM 1263 C C . LEU A 1 170 ? -2.815 11.451 8.684 1.00 93.88 170 LEU A C 1
ATOM 1265 O O . LEU A 1 170 ? -3.598 11.376 9.626 1.00 93.88 170 LEU A O 1
ATOM 1269 N N . LYS A 1 171 ? -1.692 12.175 8.768 1.00 96.12 171 LYS A N 1
ATOM 1270 C CA . LYS A 1 171 ? -1.314 12.929 9.975 1.00 96.12 171 LYS A CA 1
ATOM 1271 C C . LYS A 1 171 ? -2.244 14.100 10.283 1.00 96.12 171 LYS A C 1
ATOM 1273 O O . LYS A 1 171 ? -2.316 14.501 11.440 1.00 96.12 171 LYS A O 1
ATOM 1278 N N . SER A 1 172 ? -2.906 14.666 9.276 1.00 93.50 172 SER A N 1
ATOM 1279 C CA . SER A 1 172 ? -3.851 15.769 9.471 1.00 93.50 172 SER A CA 1
ATOM 1280 C C . SER A 1 172 ? -5.246 15.307 9.900 1.00 93.50 172 SER A C 1
ATOM 1282 O O . SER A 1 172 ? -6.070 16.148 10.259 1.00 93.50 172 SER A O 1
ATOM 1284 N N . LEU A 1 173 ? -5.521 13.997 9.900 1.00 92.75 173 LEU A N 1
ATOM 1285 C CA . LEU A 1 173 ? -6.796 13.467 10.368 1.00 92.75 173 LEU A CA 1
ATOM 1286 C C . LEU A 1 173 ? -6.982 13.707 11.866 1.00 92.75 173 LEU A C 1
ATOM 1288 O O . LEU A 1 173 ? -6.096 13.447 12.681 1.00 92.75 173 LEU A O 1
ATOM 1292 N N . ARG A 1 174 ? -8.207 14.082 12.250 1.00 94.19 174 ARG A N 1
ATOM 1293 C CA . ARG A 1 174 ? -8.634 14.174 13.659 1.00 94.19 174 ARG A CA 1
ATOM 1294 C C . ARG A 1 174 ? -8.444 12.861 14.435 1.00 94.19 174 ARG A C 1
ATOM 1296 O O . ARG A 1 174 ? -8.348 12.879 15.658 1.00 94.19 174 ARG A O 1
ATOM 1303 N N . TYR A 1 175 ? -8.359 11.738 13.721 1.00 93.44 175 TYR A N 1
ATOM 1304 C CA . TYR A 1 175 ? -8.164 10.393 14.258 1.00 93.44 175 TYR A CA 1
ATOM 1305 C C . TYR A 1 175 ? -6.733 9.859 14.120 1.00 93.44 175 TYR A C 1
ATOM 1307 O O . TYR A 1 175 ? -6.532 8.650 14.212 1.00 93.44 175 TYR A O 1
ATOM 1315 N N . ALA A 1 176 ? -5.729 10.718 13.915 1.00 93.75 176 ALA A N 1
ATOM 1316 C CA . ALA A 1 176 ? -4.350 10.286 13.668 1.00 93.75 176 ALA A CA 1
ATOM 1317 C C . ALA A 1 176 ? -3.784 9.311 14.724 1.00 93.75 176 ALA A C 1
ATOM 1319 O O . ALA A 1 176 ? -2.951 8.473 14.393 1.00 93.75 176 ALA A O 1
ATOM 1320 N N . SER A 1 177 ? -4.258 9.357 15.975 1.00 96.69 177 SER A N 1
ATOM 1321 C CA . SER A 1 177 ? -3.856 8.426 17.043 1.00 96.69 177 SER A CA 1
ATOM 1322 C C . SER A 1 177 ? -4.351 6.983 16.865 1.00 96.69 177 SER A C 1
ATOM 1324 O O . SER A 1 177 ? -3.827 6.082 17.517 1.00 96.69 177 SER A O 1
ATOM 1326 N N . LYS A 1 178 ? -5.342 6.750 15.998 1.00 96.12 178 LYS A N 1
ATOM 1327 C CA . LYS A 1 178 ? -5.857 5.419 15.633 1.00 96.12 178 LYS A CA 1
ATOM 1328 C C . LYS A 1 178 ? -5.222 4.866 14.351 1.00 96.12 178 LYS A C 1
ATOM 1330 O O . LYS A 1 178 ? -5.553 3.759 13.931 1.00 96.12 178 LYS A O 1
ATOM 1335 N N . LEU A 1 179 ? -4.331 5.625 13.715 1.00 95.69 179 LEU A N 1
ATOM 1336 C CA . LEU A 1 179 ? -3.679 5.235 12.469 1.00 95.69 179 LEU A CA 1
ATOM 1337 C C . LEU A 1 179 ? -2.302 4.637 12.747 1.00 95.69 179 LEU A C 1
ATOM 1339 O O . LEU A 1 179 ? -1.493 5.214 13.473 1.00 95.69 179 LEU A O 1
ATOM 1343 N N . ILE A 1 180 ? -2.012 3.511 12.103 1.00 94.31 180 ILE A N 1
ATOM 1344 C CA . ILE A 1 180 ? -0.686 2.894 12.079 1.00 94.31 180 ILE A CA 1
ATOM 1345 C C . ILE A 1 180 ? -0.171 3.004 10.648 1.00 94.31 180 ILE A C 1
ATOM 1347 O O . ILE A 1 180 ? -0.651 2.316 9.756 1.00 94.31 180 ILE A O 1
ATOM 1351 N N . TYR A 1 181 ? 0.793 3.890 10.417 1.00 94.62 181 TYR A N 1
ATOM 1352 C CA . TYR A 1 181 ? 1.421 4.052 9.107 1.00 94.62 181 TYR A CA 1
ATOM 1353 C C . TYR A 1 181 ? 2.668 3.173 9.001 1.00 94.62 181 TYR A C 1
ATOM 1355 O O . TYR A 1 181 ? 3.562 3.275 9.846 1.00 94.62 181 TYR A O 1
ATOM 1363 N N . TYR A 1 182 ? 2.767 2.383 7.935 1.00 94.81 182 TYR A N 1
ATOM 1364 C CA . TYR A 1 182 ? 3.924 1.542 7.648 1.00 94.81 182 TYR A CA 1
ATOM 1365 C C . TYR A 1 182 ? 4.609 1.950 6.339 1.00 94.81 182 TYR A C 1
ATOM 1367 O O . TYR A 1 182 ? 3.988 2.029 5.280 1.00 94.81 182 TYR A O 1
ATOM 1375 N N . ASP A 1 183 ? 5.913 2.220 6.426 1.00 95.06 183 ASP A N 1
ATOM 1376 C CA . ASP A 1 183 ? 6.751 2.604 5.288 1.00 95.06 183 ASP A CA 1
ATOM 1377 C C . ASP A 1 183 ? 7.304 1.364 4.571 1.00 95.06 183 ASP A C 1
ATOM 1379 O O . ASP A 1 183 ? 8.489 1.035 4.680 1.00 95.06 183 ASP A O 1
ATOM 1383 N N . VAL A 1 184 ? 6.429 0.656 3.852 1.00 92.94 184 VAL A N 1
ATOM 1384 C CA . VAL A 1 184 ? 6.823 -0.514 3.058 1.00 92.94 184 VAL A CA 1
ATOM 1385 C C . VAL A 1 184 ? 7.780 -0.127 1.929 1.00 92.94 184 VAL A C 1
ATOM 1387 O O . VAL A 1 184 ? 8.690 -0.893 1.623 1.00 92.94 184 VAL A O 1
ATOM 1390 N N . PHE A 1 185 ? 7.661 1.076 1.356 1.00 92.38 185 PHE A N 1
ATOM 1391 C CA . PHE A 1 185 ? 8.621 1.587 0.372 1.00 92.38 185 PHE A CA 1
ATOM 1392 C C . PHE A 1 185 ? 10.051 1.574 0.917 1.00 92.38 185 PHE A C 1
ATOM 1394 O O . PHE A 1 185 ? 10.930 0.939 0.330 1.00 92.38 185 PHE A O 1
ATOM 1401 N N . GLY A 1 186 ? 10.279 2.261 2.042 1.00 93.94 186 GLY A N 1
ATOM 1402 C CA . GLY A 1 186 ? 11.598 2.366 2.660 1.00 93.94 186 GLY A CA 1
ATOM 1403 C C . GLY A 1 186 ? 12.125 1.010 3.124 1.00 93.94 186 GLY A C 1
ATOM 1404 O O . GLY A 1 186 ? 13.292 0.691 2.893 1.00 93.94 186 GLY A O 1
ATOM 1405 N N . PHE A 1 187 ? 11.252 0.180 3.704 1.00 93.75 187 PHE A N 1
ATOM 1406 C CA . PHE A 1 187 ? 11.591 -1.190 4.085 1.00 93.75 187 PHE A CA 1
ATOM 1407 C C . PHE A 1 187 ? 12.085 -2.009 2.883 1.00 93.75 187 PHE A C 1
ATOM 1409 O O . PHE A 1 187 ? 13.190 -2.550 2.925 1.00 93.75 187 PHE A O 1
ATOM 1416 N N . MET A 1 188 ? 11.317 -2.051 1.790 1.00 91.75 188 MET A N 1
ATOM 1417 C CA . MET A 1 188 ? 11.648 -2.849 0.607 1.00 91.75 188 MET A CA 1
ATOM 1418 C C . MET A 1 188 ? 12.903 -2.345 -0.103 1.00 91.75 188 MET A C 1
ATOM 1420 O O . MET A 1 188 ? 13.727 -3.154 -0.525 1.00 91.75 188 MET A O 1
ATOM 1424 N N . VAL A 1 189 ? 13.083 -1.023 -0.215 1.00 90.75 189 VAL A N 1
ATOM 1425 C CA . VAL A 1 189 ? 14.333 -0.442 -0.735 1.00 90.75 189 VAL A CA 1
ATOM 1426 C C . VAL A 1 189 ? 15.521 -0.906 0.107 1.00 90.75 189 VAL A C 1
ATOM 1428 O O . VAL A 1 189 ? 16.482 -1.433 -0.448 1.00 90.75 189 VAL A O 1
ATOM 1431 N N . GLY A 1 190 ? 15.417 -0.827 1.437 1.00 91.19 190 GLY A N 1
ATOM 1432 C CA . GLY A 1 190 ? 16.472 -1.285 2.339 1.00 91.19 190 GLY A CA 1
ATOM 1433 C C . GLY A 1 190 ? 16.776 -2.782 2.223 1.00 91.19 190 GLY A C 1
ATOM 1434 O O . GLY A 1 190 ? 17.942 -3.167 2.263 1.00 91.19 190 GLY A O 1
ATOM 1435 N N . VAL A 1 191 ? 15.757 -3.630 2.049 1.00 90.44 191 VAL A N 1
ATOM 1436 C CA . VAL A 1 191 ? 15.942 -5.073 1.807 1.00 90.44 191 VAL A CA 1
ATOM 1437 C C . VAL A 1 191 ? 16.677 -5.317 0.488 1.00 90.44 191 VAL A C 1
ATOM 1439 O O . VAL A 1 191 ? 17.627 -6.097 0.450 1.00 90.44 191 VAL A O 1
ATOM 1442 N N . MET A 1 192 ? 16.275 -4.642 -0.592 1.00 87.12 192 MET A N 1
ATOM 1443 C CA . MET A 1 192 ? 16.892 -4.815 -1.910 1.00 87.12 192 MET A CA 1
ATOM 1444 C C . MET A 1 192 ? 18.346 -4.338 -1.946 1.00 87.12 192 MET A C 1
ATOM 1446 O O . MET A 1 192 ? 19.189 -5.009 -2.537 1.00 87.12 192 MET A O 1
ATOM 1450 N N . GLU A 1 193 ? 18.655 -3.218 -1.293 1.00 87.00 193 GLU A N 1
ATOM 1451 C CA . GLU A 1 193 ? 20.012 -2.661 -1.241 1.00 87.00 193 GLU A CA 1
ATOM 1452 C C . GLU A 1 193 ? 20.968 -3.507 -0.388 1.00 87.00 193 GLU A C 1
ATOM 1454 O O . GLU A 1 193 ? 22.162 -3.565 -0.673 1.00 87.00 193 GLU A O 1
ATOM 1459 N N . LYS A 1 194 ? 20.448 -4.212 0.624 1.00 86.38 194 LYS A N 1
ATOM 1460 C CA . LYS A 1 194 ? 21.230 -5.074 1.529 1.00 86.38 194 LYS A CA 1
ATOM 1461 C C . LYS A 1 194 ? 21.296 -6.539 1.108 1.00 86.38 194 LYS A C 1
ATOM 1463 O O . LYS A 1 194 ? 21.923 -7.342 1.786 1.00 86.38 194 LYS A O 1
ATOM 1468 N N . LYS A 1 195 ? 20.682 -6.921 -0.014 1.00 64.88 195 LYS A N 1
ATOM 1469 C CA . LYS A 1 195 ? 20.618 -8.327 -0.455 1.00 64.88 195 LYS A CA 1
ATOM 1470 C C . LYS A 1 195 ? 22.001 -8.975 -0.677 1.00 64.88 195 LYS A C 1
ATOM 1472 O O . LYS A 1 195 ? 22.093 -10.197 -0.694 1.00 64.88 195 LYS A O 1
ATOM 1477 N N . ASN A 1 196 ? 23.057 -8.167 -0.811 1.00 55.44 196 ASN A N 1
ATOM 1478 C CA . ASN A 1 196 ? 24.439 -8.612 -1.021 1.00 55.44 196 ASN A CA 1
ATOM 1479 C C . ASN A 1 196 ? 25.413 -8.198 0.106 1.00 55.44 196 ASN A C 1
ATOM 1481 O O . ASN A 1 196 ? 26.624 -8.275 -0.104 1.00 55.44 196 ASN A O 1
ATOM 1485 N N . SER A 1 197 ? 24.918 -7.712 1.252 1.00 51.22 197 SER A N 1
ATOM 1486 C CA . SER A 1 197 ? 25.732 -7.344 2.427 1.00 51.22 197 SER A CA 1
ATOM 1487 C C . SER A 1 197 ? 25.611 -8.383 3.529 1.00 51.22 197 SER A C 1
ATOM 1489 O O . SER A 1 197 ? 26.662 -8.808 4.049 1.00 51.22 197 SER A O 1
#

Radius of gyration: 17.09 Å; chains: 1; bounding box: 43×39×44 Å